Protein 6GF6 (pdb70)

Nearest PDB structures (foldseek):
  6gf6-assembly1_B  TM=9.528E-01  e=2.125E-16  Gallus gallus
  6gf7-assembly1_B  TM=9.374E-01  e=1.137E-16  Gallus gallus
  8rke-assembly1_A  TM=6.610E-01  e=6.520E-02  Homo sapiens
  7qng-assembly1_A  TM=3.947E-01  e=9.478E-03  Homo sapiens
  5d72-assembly2_N  TM=5.832E-01  e=1.849E-01  Homo sapiens

Foldseek 3Di:
DDDDWDWDKDADDFWIKIKIADPPQKDKWKWWQAPVGDTHTFDDDVQQQWDWDADPNRIIMIIGTLNGPQFDQDPNWTKTKMKIFTGDPVGDGPDIDIDIDIPPDD/DWDKDKDADDFWIKIKTDDDPQKDKAKFWQAPVGDTHHDDPPDPQAWDWDADPVRIIMIIGTQPGPRFDQDPQWTWTKMKIFIGHPVGDGPDIDIDIDTGHHDDDPVVVD

Organism: Gallus gallus (NCBI:txid9031)

Radius of gyration: 19.47 Å; Cα contacts (8 Å, |Δi|>4): 463; chains: 2; bounding box: 53×58×29 Å

B-factor: mean 47.54, std 18.49, range [22.13, 122.22]

Structure (mmCIF, N/CA/C/O backbone):
data_6GF6
#
_entry.id   6GF6
#
_cell.length_a   75.980
_cell.length_b   75.980
_cell.length_c   101.880
_cell.angle_alpha   90.00
_cell.angle_beta   90.00
_cell.angle_gamma   90.00
#
_symmetry.space_group_name_H-M   'P 41 21 2'
#
loop_
_entity.id
_entity.type
_entity.pdbx_description
1 polymer 'Zona pellucida sperm-binding protein 1,Zona pellucida sperm-binding protein 1'
2 non-polymer 2-acetamido-2-deoxy-beta-D-glucopyranose
3 non-polymer GLYCEROL
4 water water
#
loop_
_atom_site.group_PDB
_atom_site.id
_atom_site.type_symbol
_atom_site.label_atom_id
_atom_site.label_alt_id
_atom_site.label_comp_id
_atom_site.label_asym_id
_atom_site.label_entity_id
_atom_site.label_seq_id
_atom_site.pdbx_PDB_ins_code
_atom_site.Cartn_x
_atom_site.Cartn_y
_atom_site.Cartn_z
_atom_site.occupancy
_atom_site.B_iso_or_equiv
_atom_site.auth_seq_id
_atom_site.auth_comp_id
_atom_site.auth_asym_id
_atom_site.auth_atom_id
_atom_site.pdbx_PDB_model_num
ATOM 1 N N . GLN A 1 4 ? -21.153 -7.246 27.715 1.00 83.80 22 GLN A N 1
ATOM 2 C CA . GLN A 1 4 ? -20.758 -8.010 26.537 1.00 83.15 22 GLN A CA 1
ATOM 3 C C . GLN A 1 4 ? -21.329 -9.427 26.618 1.00 76.96 22 GLN A C 1
ATOM 4 O O . GLN A 1 4 ? -20.581 -10.406 26.666 1.00 84.05 22 GLN A O 1
ATOM 10 N N . PRO A 1 5 ? -22.657 -9.532 26.624 1.00 68.24 23 PRO A N 1
ATOM 11 C CA . PRO A 1 5 ? -23.291 -10.849 26.771 1.00 63.43 23 PRO A CA 1
ATOM 12 C C . PRO A 1 5 ? -22.954 -11.771 25.608 1.00 59.86 23 PRO A C 1
ATOM 13 O O . PRO A 1 5 ? -22.961 -11.362 24.446 1.00 60.40 23 PRO A O 1
ATOM 17 N N . ALA A 1 6 ? -22.664 -13.031 25.936 1.00 56.78 24 ALA A N 1
ATOM 18 C CA . ALA A 1 6 ? -22.300 -14.051 24.951 1.00 52.35 24 ALA A CA 1
ATOM 19 C C . ALA A 1 6 ? -23.508 -14.964 24.755 1.00 51.39 24 ALA A C 1
ATOM 20 O O . ALA A 1 6 ? -23.687 -15.956 25.461 1.00 51.31 24 ALA A O 1
ATOM 22 N N . LEU A 1 7 ? -24.338 -14.627 23.767 1.00 48.82 25 LEU A N 1
ATOM 23 C CA . LEU A 1 7 ? -25.664 -15.214 23.621 1.00 47.82 25 LEU A CA 1
ATOM 24 C C . LEU A 1 7 ? -25.813 -16.028 22.340 1.00 44.19 25 LEU A C 1
ATOM 25 O O . LEU A 1 7 ? -26.936 -16.375 21.962 1.00 41.45 25 LEU A O 1
ATOM 30 N N . LEU A 1 8 ? -24.707 -16.372 21.681 1.00 40.83 26 LEU A N 1
ATOM 31 C CA . LEU A 1 8 ? -24.790 -17.137 20.444 1.00 41.34 26 LEU A CA 1
ATOM 32 C C . LEU A 1 8 ? -25.550 -18.439 20.659 1.00 38.59 26 LEU A C 1
ATOM 33 O O . LEU A 1 8 ? -25.247 -19.212 21.571 1.00 37.37 26 LEU A O 1
ATOM 38 N N . GLN A 1 9 ? -26.550 -18.667 19.813 1.00 40.13 27 GLN A N 1
ATOM 39 C CA . GLN A 1 9 ? -27.317 -19.902 19.822 1.00 44.36 27 GLN A CA 1
ATOM 40 C C . GLN A 1 9 ? -26.677 -20.889 18.858 1.00 40.04 27 GLN A C 1
ATOM 41 O O . GLN A 1 9 ? -26.386 -20.540 17.709 1.00 38.66 27 GLN A O 1
ATOM 47 N N . TYR A 1 10 ? -26.429 -22.104 19.340 1.00 36.80 28 TYR A N 1
ATOM 48 C CA . TYR A 1 10 ? -25.832 -23.140 18.516 1.00 30.80 28 TYR A CA 1
ATOM 49 C C . TYR A 1 10 ? -26.181 -24.499 19.098 1.00 35.89 28 TYR A C 1
ATOM 50 O O . TYR A 1 10 ? -26.548 -24.629 20.268 1.00 38.21 28 TYR A O 1
ATOM 59 N N . HIS A 1 11 ? -26.064 -25.511 18.250 1.00 35.19 29 HIS A N 1
ATOM 60 C CA . HIS A 1 11 ? -26.266 -26.895 18.648 1.00 32.61 29 HIS A CA 1
ATOM 61 C C . HIS A 1 11 ? -25.631 -27.753 17.567 1.00 34.10 29 HIS A C 1
ATOM 62 O O . HIS A 1 11 ? -25.254 -27.257 16.502 1.00 35.40 29 HIS A O 1
ATOM 69 N N . TYR A 1 12 ? -25.527 -29.048 17.841 1.00 32.49 30 TYR A N 1
ATOM 70 C CA . TYR A 1 12 ? -25.018 -29.975 16.850 1.00 31.32 30 TYR A CA 1
ATOM 71 C C . TYR A 1 12 ? -25.937 -31.181 16.742 1.00 33.98 30 TYR A C 1
ATOM 72 O O . TYR A 1 12 ? -26.631 -31.553 17.691 1.00 33.05 30 TYR A O 1
ATOM 81 N N . ASP A 1 13 ? -25.948 -31.768 15.552 1.00 34.22 31 ASP A N 1
ATOM 82 C CA . ASP A 1 13 ? -26.784 -32.913 15.236 1.00 35.24 31 ASP A CA 1
ATOM 83 C C . ASP A 1 13 ? -25.893 -34.059 14.789 1.00 33.72 31 ASP A C 1
ATOM 84 O O . ASP A 1 13 ? -24.954 -33.857 14.009 1.00 34.48 31 ASP A O 1
ATOM 89 N N . CYS A 1 14 ? -26.210 -35.260 15.263 1.00 32.71 32 CYS A N 1
ATOM 90 C CA . CYS A 1 14 ? -25.484 -36.466 14.887 1.00 36.13 32 CYS A CA 1
ATOM 91 C C . CYS A 1 14 ? -26.192 -37.142 13.716 1.00 37.82 32 CYS A C 1
ATOM 92 O O . CYS A 1 14 ? -27.371 -37.500 13.819 1.00 35.36 32 CYS A O 1
ATOM 95 N N . GLY A 1 15 ? -25.470 -37.304 12.603 1.00 33.34 33 GLY A N 1
ATOM 96 C CA . GLY A 1 15 ? -25.981 -37.971 11.428 1.00 37.03 33 GLY A CA 1
ATOM 97 C C . GLY A 1 15 ? -25.475 -39.397 11.300 1.00 35.05 33 GLY A C 1
ATOM 98 O O . GLY A 1 15 ? -24.944 -39.988 12.241 1.00 34.70 33 GLY A O 1
ATOM 99 N N . ASP A 1 16 ? -25.663 -39.961 10.100 1.00 36.06 34 ASP A N 1
ATOM 100 C CA . ASP A 1 16 ? -25.260 -41.345 9.844 1.00 40.82 34 ASP A CA 1
ATOM 101 C C . ASP A 1 16 ? -23.773 -41.477 9.529 1.00 37.35 34 ASP A C 1
ATOM 102 O O . ASP A 1 16 ? -23.107 -42.383 10.041 1.00 35.49 34 ASP A O 1
ATOM 107 N N . PHE A 1 17 ? -23.226 -40.568 8.729 1.00 37.77 35 PHE A N 1
ATOM 108 C CA . PHE A 1 17 ? -21.828 -40.618 8.333 1.00 38.31 35 PHE A CA 1
ATOM 109 C C . PHE A 1 17 ? -21.022 -39.461 8.882 1.00 37.00 35 PHE A C 1
ATOM 110 O O . PHE A 1 17 ? -19.790 -39.483 8.777 1.00 36.80 35 PHE A O 1
ATOM 118 N N . GLY A 1 18 ? -21.674 -38.455 9.452 1.00 34.47 36 GLY A N 1
ATOM 119 C CA . GLY A 1 18 ? -20.971 -37.328 10.028 1.00 33.89 36 GLY A CA 1
ATOM 120 C C . GLY A 1 18 ? -21.871 -36.564 10.973 1.00 30.86 36 GLY A C 1
ATOM 121 O O . GLY A 1 18 ? -22.985 -36.990 11.281 1.00 31.83 36 GLY A O 1
ATOM 122 N N . MET A 1 19 ? -21.372 -35.419 11.433 1.00 33.93 37 MET A N 1
ATOM 123 C CA . MET A 1 19 ? -22.120 -34.563 12.343 1.00 33.85 37 MET A CA 1
ATOM 124 C C . MET A 1 19 ? -21.991 -33.113 11.902 1.00 33.04 37 MET A C 1
ATOM 125 O O . MET A 1 19 ? -21.023 -32.735 11.236 1.00 31.09 37 MET A O 1
ATOM 130 N N . GLN A 1 20 ? -22.978 -32.304 12.285 1.00 33.87 38 GLN A N 1
ATOM 131 C CA . GLN A 1 20 ? -23.055 -30.905 11.887 1.00 32.09 38 GLN A CA 1
ATOM 132 C C . GLN A 1 20 ? -23.189 -30.014 13.114 1.00 34.85 38 GLN A C 1
ATOM 133 O O . GLN A 1 20 ? -23.990 -30.293 14.008 1.00 36.40 38 GLN A O 1
ATOM 139 N N . LEU A 1 21 ? -22.408 -28.938 13.138 1.00 31.18 39 LEU A N 1
ATOM 140 C CA . LEU A 1 21 ? -22.456 -27.917 14.168 1.00 29.65 39 LEU A CA 1
ATOM 141 C C . LEU A 1 21 ? -23.092 -26.694 13.528 1.00 32.97 39 LEU A C 1
ATOM 142 O O . LEU A 1 21 ? -22.591 -26.189 12.513 1.00 28.01 39 LEU A O 1
ATOM 147 N N . LEU A 1 22 ? -24.215 -26.254 14.089 1.00 31.21 40 LEU A N 1
ATOM 148 C CA . LEU A 1 22 ? -24.993 -25.151 13.544 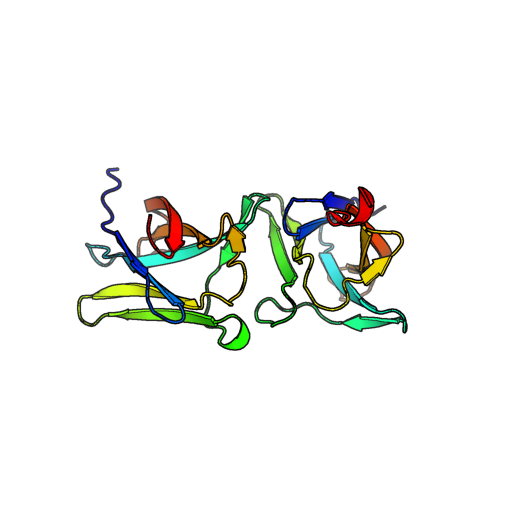1.00 32.60 40 LEU A CA 1
ATOM 149 C C . LEU A 1 22 ? -24.968 -23.983 14.520 1.00 34.11 40 LEU A C 1
ATOM 150 O O . LEU A 1 22 ? -25.265 -24.156 15.706 1.00 37.35 40 LEU A O 1
ATOM 155 N N . ALA A 1 23 ? -24.637 -22.799 14.018 1.00 30.70 41 ALA A N 1
ATOM 156 C CA . ALA A 1 23 ? -24.618 -21.589 14.825 1.00 32.74 41 ALA A CA 1
ATOM 157 C C . ALA A 1 23 ? -25.438 -20.518 14.119 1.00 33.57 41 ALA A C 1
ATOM 158 O O . ALA A 1 23 ? -25.418 -20.423 12.890 1.00 34.98 41 ALA A O 1
ATOM 160 N N . TYR A 1 24 ? -26.152 -19.707 14.897 1.00 33.32 42 TYR A N 1
ATOM 161 C CA . TYR A 1 24 ? -27.090 -18.716 14.363 1.00 37.38 42 TYR A CA 1
ATOM 162 C C . TYR A 1 24 ? -26.735 -17.340 14.905 1.00 34.95 42 TYR A C 1
ATOM 163 O O . TYR A 1 24 ? -27.368 -16.847 15.849 1.00 37.77 42 TYR A O 1
ATOM 172 N N . PRO A 1 25 ? -25.730 -16.687 14.335 1.00 37.51 43 PRO A N 1
ATOM 173 C CA . PRO A 1 25 ? -25.379 -15.346 14.804 1.00 37.77 43 PRO A CA 1
ATOM 174 C C . PRO A 1 25 ? -26.389 -14.312 14.335 1.00 37.69 43 PRO A C 1
ATOM 175 O O . PRO A 1 25 ? -27.025 -14.458 13.290 1.00 39.40 43 PRO A O 1
ATOM 179 N N . THR A 1 26 ? -26.573 -13.291 15.165 1.00 41.31 44 THR A N 1
ATOM 180 C CA . THR A 1 26 ? -27.484 -12.190 14.895 1.00 43.37 44 THR A CA 1
ATOM 181 C C . THR A 1 26 ? -26.700 -10.952 14.456 1.00 45.79 44 THR A C 1
ATOM 182 O O . THR A 1 26 ? -25.468 -10.938 14.440 1.00 46.31 44 THR A O 1
ATOM 186 N N . ARG A 1 27 ? -27.437 -9.888 14.121 1.00 48.60 45 ARG A N 1
ATOM 187 C CA . ARG A 1 27 ? -26.849 -8.570 13.863 1.00 47.51 45 ARG A CA 1
ATOM 188 C C . ARG A 1 27 ? -25.778 -8.600 12.778 1.00 45.43 45 ARG A C 1
ATOM 189 O O . ARG A 1 27 ? -24.831 -7.808 12.804 1.00 44.35 45 ARG A O 1
ATOM 197 N N . GLY A 1 28 ? -25.933 -9.467 11.782 1.00 42.66 46 GLY A N 1
ATOM 198 C CA . GLY A 1 28 ? -24.954 -9.503 10.718 1.00 41.93 46 GLY A CA 1
ATOM 199 C C . GLY A 1 28 ? -23.652 -10.180 11.081 1.00 44.07 46 GLY A C 1
ATOM 200 O O . GLY A 1 28 ? -22.775 -10.307 10.215 1.00 45.94 46 GLY A O 1
ATOM 201 N N . ARG A 1 29 ? -23.506 -10.654 12.315 1.00 37.44 47 ARG A N 1
ATOM 202 C CA . ARG A 1 29 ? -22.264 -11.283 12.731 1.00 38.37 47 ARG A CA 1
ATOM 203 C C . ARG A 1 29 ? -22.083 -12.614 12.016 1.00 35.56 47 ARG A C 1
ATOM 204 O O . ARG A 1 29 ? -23.018 -13.175 11.440 1.00 36.90 47 ARG A O 1
ATOM 212 N N . THR A 1 30 ? -20.856 -13.124 12.066 1.00 33.64 48 THR A N 1
ATOM 213 C CA . THR A 1 30 ? -20.547 -14.429 11.505 1.00 39.23 48 THR A CA 1
ATOM 214 C C . THR A 1 30 ? -19.787 -15.257 12.537 1.00 36.21 48 THR A C 1
ATOM 215 O O . THR A 1 30 ? -19.443 -14.780 13.623 1.00 36.24 48 THR A O 1
ATOM 219 N N . VAL A 1 31 ? -19.520 -16.514 12.186 1.00 35.55 49 VAL A N 1
ATOM 220 C CA . VAL A 1 31 ? -18.869 -17.459 13.086 1.00 32.40 49 VAL A CA 1
ATOM 221 C C . VAL A 1 31 ? -17.782 -18.199 12.326 1.00 32.81 49 VAL A C 1
ATOM 222 O O . VAL A 1 31 ? -18.038 -18.766 11.259 1.00 32.88 49 VAL A O 1
ATOM 226 N N . HIS A 1 32 ? -16.592 -18.239 12.908 1.00 31.26 50 HIS A N 1
ATOM 227 C CA . HIS A 1 32 ? -15.489 -19.043 12.418 1.00 29.67 50 HIS A CA 1
ATOM 228 C C . HIS A 1 32 ? -15.274 -20.211 13.369 1.00 33.39 50 HIS A C 1
ATOM 229 O O . HIS A 1 32 ? -15.369 -20.059 14.592 1.00 31.10 50 HIS A O 1
ATOM 236 N N . PHE A 1 33 ? -15.008 -21.380 12.804 1.00 30.83 51 PHE A N 1
ATOM 237 C CA . PHE A 1 33 ? -14.841 -22.602 13.573 1.00 33.26 51 PHE A CA 1
ATOM 238 C C . PHE A 1 33 ? -13.368 -22.980 13.621 1.00 32.76 51 PHE A C 1
ATOM 239 O O . PHE A 1 33 ? -12.654 -22.873 12.616 1.00 30.93 51 PHE A O 1
ATOM 247 N N . LYS A 1 34 ? -12.925 -23.451 14.783 1.00 27.81 52 LYS A N 1
ATOM 248 C CA . LYS A 1 34 ? -11.570 -23.954 14.944 1.00 30.91 52 LYS A CA 1
ATOM 249 C C . LYS A 1 34 ? -11.616 -25.286 15.678 1.00 30.76 52 LYS A C 1
ATOM 250 O O . LYS A 1 34 ? -12.255 -25.402 16.729 1.00 26.80 52 LYS A O 1
ATOM 256 N N . VAL A 1 35 ? -10.923 -26.279 15.133 1.00 28.71 53 VAL A N 1
ATOM 257 C CA . VAL A 1 35 ? -10.788 -27.563 15.802 1.00 27.42 53 VAL A CA 1
ATOM 258 C C . VAL A 1 35 ? -9.653 -27.464 16.807 1.00 31.00 53 VAL A C 1
ATOM 259 O O . VAL A 1 35 ? -8.618 -26.837 16.542 1.00 35.33 53 VAL A O 1
ATOM 263 N N . LEU A 1 36 ? -9.855 -28.073 17.968 1.00 24.91 54 LEU A N 1
ATOM 264 C CA . LEU A 1 36 ? -8.886 -28.080 19.053 1.00 30.27 54 LEU A CA 1
ATOM 265 C C . LEU A 1 36 ? -8.368 -29.496 19.232 1.00 29.53 54 LEU A C 1
ATOM 266 O O . LEU A 1 36 ? -9.160 -30.439 19.298 1.00 35.07 54 LEU A O 1
ATOM 271 N N . ASP A 1 37 ? -7.055 -29.648 19.372 1.00 30.11 55 ASP A N 1
ATOM 272 C CA . ASP A 1 37 ? -6.489 -30.960 19.653 1.00 31.81 55 ASP A CA 1
ATOM 273 C C . ASP A 1 37 ? -6.092 -31.040 21.125 1.00 31.59 55 ASP A C 1
ATOM 274 O O . ASP A 1 37 ? -6.241 -30.083 21.886 1.00 33.02 55 ASP A O 1
ATOM 279 N N . GLU A 1 38 ? -5.580 -32.203 21.532 1.00 31.24 56 GLU A N 1
ATOM 280 C CA . GLU A 1 38 ? -5.279 -32.437 22.941 1.00 31.74 56 GLU A CA 1
ATOM 281 C C . GLU A 1 38 ? -4.164 -31.543 23.469 1.00 32.28 56 GLU A C 1
ATOM 282 O O . GLU A 1 38 ? -3.948 -31.522 24.687 1.00 32.41 56 GLU A O 1
ATOM 288 N N . PHE A 1 39 ? -3.448 -30.826 22.597 1.00 30.60 57 PHE A N 1
ATOM 289 C CA . PHE A 1 39 ? -2.377 -29.927 23.009 1.00 29.80 57 PHE A CA 1
ATOM 290 C C . PHE A 1 39 ? -2.822 -28.482 23.018 1.00 33.05 57 PHE A C 1
ATOM 291 O O . PHE A 1 39 ? -1.989 -27.588 23.200 1.00 30.67 57 PHE A O 1
ATOM 299 N N . GLY A 1 40 ? -4.105 -28.231 22.785 1.00 28.55 58 GLY A N 1
ATOM 300 C CA . GLY A 1 40 ? -4.618 -26.883 22.772 1.00 33.79 58 GLY A CA 1
ATOM 301 C C . GLY A 1 40 ? -4.390 -26.127 21.486 1.00 33.43 58 GLY A C 1
ATOM 302 O O . GLY A 1 40 ? -4.693 -24.932 21.432 1.00 27.97 58 GLY A O 1
ATOM 303 N N . THR A 1 41 ? -3.859 -26.776 20.456 1.00 29.27 59 THR A N 1
ATOM 304 C CA . THR A 1 41 ? -3.672 -26.116 19.173 1.00 29.88 59 THR A CA 1
ATOM 305 C C . THR A 1 41 ? -5.007 -25.927 18.464 1.00 32.02 59 THR A C 1
ATOM 306 O O . THR A 1 41 ? -5.878 -26.799 18.500 1.00 33.99 59 THR A O 1
ATOM 310 N N . ARG A 1 42 ? -5.140 -24.795 17.786 1.00 30.15 60 ARG A N 1
ATOM 311 C CA . ARG A 1 42 ? -6.364 -24.384 17.108 1.00 32.32 60 ARG A CA 1
ATOM 312 C C . ARG A 1 42 ? -6.177 -24.497 15.597 1.00 32.07 60 ARG A C 1
ATOM 313 O O . ARG A 1 42 ? -5.223 -23.940 15.043 1.00 34.89 60 ARG A O 1
ATOM 321 N N . PHE A 1 43 ? -7.013 -25.311 14.955 1.00 26.28 61 PHE A N 1
ATOM 322 C CA . PHE A 1 43 ? -6.943 -25.553 13.521 1.00 27.34 61 PHE A CA 1
ATOM 323 C C . PHE A 1 43 ? -8.121 -24.871 12.838 1.00 30.42 61 PHE A C 1
ATOM 324 O O . PHE A 1 43 ? -9.267 -25.306 13.002 1.00 30.63 61 PHE A O 1
ATOM 332 N N . GLU A 1 44 ? -7.833 -23.869 12.006 1.00 35.35 62 GLU A N 1
ATOM 333 C CA . GLU A 1 44 ? -8.886 -23.225 11.231 1.00 41.60 62 GLU A CA 1
ATOM 334 C C . GLU A 1 44 ? -9.606 -24.241 10.360 1.00 35.09 62 GLU A C 1
ATOM 335 O O . GLU A 1 44 ? -8.980 -25.037 9.655 1.00 31.17 62 GLU A O 1
ATOM 341 N N . VAL A 1 45 ? -10.928 -24.151 10.341 1.00 32.47 63 VAL A N 1
ATOM 342 C CA . VAL A 1 45 ? -11.739 -25.046 9.530 1.00 34.06 63 VAL A CA 1
ATOM 343 C C . VAL A 1 45 ? -11.899 -24.410 8.160 1.00 33.81 63 VAL A C 1
ATOM 344 O O . VAL A 1 45 ? -12.285 -23.242 8.045 1.00 37.05 63 VAL A O 1
ATOM 348 N N . ALA A 1 46 ? -11.528 -25.163 7.130 1.00 32.45 64 ALA A N 1
ATOM 349 C CA . ALA A 1 46 ? -11.716 -24.797 5.735 1.00 35.74 64 ALA A CA 1
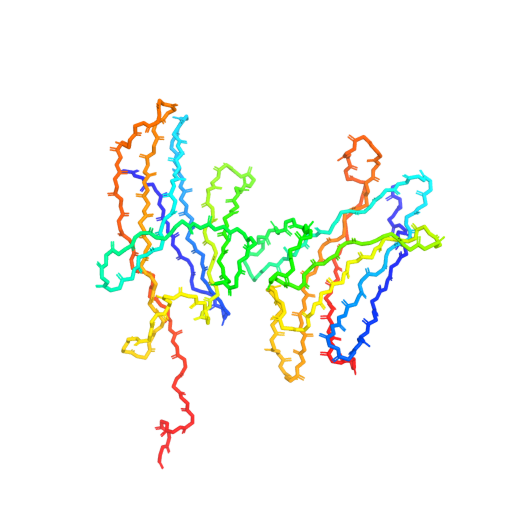ATOM 350 C C . ALA A 1 46 ? -12.225 -26.010 4.978 1.00 38.94 64 ALA A C 1
ATOM 351 O O . ALA A 1 46 ? -12.002 -27.151 5.391 1.00 40.69 64 ALA A O 1
ATOM 353 N N . ASN A 1 47 ? -12.926 -25.760 3.879 1.00 37.31 65 ASN A N 1
ATOM 354 C CA . ASN A 1 47 ? -13.342 -26.870 3.038 1.00 37.33 65 ASN A CA 1
ATOM 355 C C . ASN A 1 47 ? -12.148 -27.733 2.683 1.00 35.62 65 ASN A C 1
ATOM 356 O O . ASN A 1 47 ? -11.145 -27.244 2.158 1.00 39.44 65 ASN A O 1
ATOM 361 N N . CYS A 1 48 ? -12.268 -29.020 2.984 1.00 33.15 66 CYS A N 1
ATOM 362 C CA . CYS A 1 48 ? -11.216 -29.995 2.723 1.00 33.71 66 CYS A CA 1
ATOM 363 C C . CYS A 1 48 ? -11.902 -31.348 2.621 1.00 33.71 66 CYS A C 1
ATOM 364 O O . CYS A 1 48 ? -12.182 -31.985 3.642 1.00 32.11 66 CYS A O 1
ATOM 367 N N . SER A 1 49 ? -12.160 -31.774 1.389 1.00 36.06 67 SER A N 1
ATOM 368 C CA . SER A 1 49 ? -12.956 -32.972 1.179 1.00 39.75 67 SER A CA 1
ATOM 369 C C . SER A 1 49 ? -12.254 -34.216 1.721 1.00 34.49 67 SER A C 1
ATOM 370 O O . SER A 1 49 ? -12.899 -35.073 2.333 1.00 32.03 67 SER A O 1
ATOM 373 N N . ILE A 1 50 ? -10.926 -34.308 1.580 1.00 36.05 68 ILE A N 1
ATOM 374 C CA . ILE A 1 50 ? -10.246 -35.508 2.059 1.00 34.54 68 ILE A CA 1
ATOM 375 C C . ILE A 1 50 ? -10.263 -35.581 3.583 1.00 36.10 68 ILE A C 1
ATOM 376 O O . ILE A 1 50 ? -10.168 -36.679 4.143 1.00 37.05 68 ILE A O 1
ATOM 381 N N . CYS A 1 51 ? -10.397 -34.438 4.266 1.00 30.81 69 CYS A N 1
ATOM 382 C CA . CYS A 1 51 ? -10.569 -34.390 5.715 1.00 31.26 69 CYS A CA 1
ATOM 383 C C . CYS A 1 51 ? -12.021 -34.563 6.136 1.00 27.49 69 CYS A C 1
ATOM 384 O O . CYS A 1 51 ? -12.288 -34.704 7.332 1.00 29.61 69 CYS A O 1
ATOM 387 N N . MET A 1 52 ? -12.957 -34.515 5.191 1.00 28.27 70 MET A N 1
ATOM 388 C CA . MET A 1 52 ? -14.387 -34.557 5.495 1.00 30.26 70 MET A CA 1
ATOM 389 C C . MET A 1 52 ? -14.799 -33.353 6.338 1.00 30.16 70 MET A C 1
ATOM 390 O O . MET A 1 52 ? -15.550 -33.475 7.308 1.00 30.26 70 MET A O 1
ATOM 395 N N . HIS A 1 53 ? -14.300 -32.181 5.968 1.00 29.07 71 HIS A N 1
ATOM 396 C CA . HIS A 1 53 ? -14.721 -30.928 6.571 1.00 27.00 71 HIS A CA 1
ATOM 397 C C . HIS A 1 53 ? -15.343 -30.038 5.507 1.00 29.79 71 HIS A C 1
ATOM 398 O O . HIS A 1 53 ? -14.764 -29.845 4.433 1.00 28.63 71 HIS A O 1
ATOM 405 N N . TRP A 1 54 ? -16.484 -29.440 5.834 1.00 28.01 72 TRP A N 1
ATOM 406 C CA . TRP A 1 54 ? -17.161 -28.544 4.910 1.00 34.93 72 TRP A CA 1
ATOM 407 C C . TRP A 1 54 ? -17.826 -27.442 5.713 1.00 28.74 72 TRP A C 1
ATOM 408 O O . TRP A 1 54 ? -18.305 -27.669 6.827 1.00 28.87 72 TRP A O 1
ATOM 419 N N . LEU A 1 55 ? -17.927 -26.271 5.093 1.00 35.91 73 LEU A N 1
ATOM 420 C CA . LEU A 1 55 ? -18.590 -25.116 5.677 1.00 34.22 73 LEU A CA 1
ATOM 421 C C . LEU A 1 55 ? -19.727 -24.715 4.758 1.00 37.10 73 LEU A C 1
ATOM 422 O O . LEU A 1 55 ? -19.530 -24.593 3.545 1.00 38.24 73 LEU A O 1
ATOM 427 N N . ASN A 1 56 ? -20.905 -24.504 5.336 1.00 40.31 74 ASN A N 1
ATOM 428 C CA . ASN A 1 56 ? -22.067 -24.069 4.580 1.00 46.42 74 ASN A CA 1
ATOM 429 C C . ASN A 1 56 ? -22.853 -23.067 5.408 1.00 48.89 74 ASN A C 1
ATOM 430 O O . ASN A 1 56 ? -22.740 -23.012 6.637 1.00 46.60 74 ASN A O 1
ATOM 435 N N . THR A 1 57 ? -23.647 -22.265 4.712 1.00 55.17 75 THR A N 1
ATOM 436 C CA . THR A 1 57 ? -24.588 -21.349 5.336 1.00 59.95 75 THR A CA 1
ATOM 437 C C . THR A 1 57 ? -25.987 -21.835 4.997 1.00 66.74 75 THR A C 1
ATOM 438 O O . THR A 1 57 ? -26.324 -21.979 3.817 1.00 75.50 75 THR A O 1
ATOM 442 N N . GLY A 1 58 ? -26.792 -22.092 6.019 1.00 72.96 76 GLY A N 1
ATOM 443 C CA . GLY A 1 58 ? -28.142 -22.557 5.794 1.00 81.72 76 GLY A CA 1
ATOM 444 C C . GLY A 1 58 ? -29.022 -21.472 5.204 1.00 90.09 76 GLY A C 1
ATOM 445 O O . GLY A 1 58 ? -28.690 -20.286 5.179 1.00 90.61 76 GLY A O 1
ATOM 446 N N . GLU A 1 59 ? -30.187 -21.904 4.721 1.00 108.84 77 GLU A N 1
ATOM 447 C CA . GLU A 1 59 ? -31.165 -20.973 4.173 1.00 109.79 77 GLU A CA 1
ATOM 448 C C . GLU A 1 59 ? -31.746 -20.063 5.245 1.00 109.20 77 GLU A C 1
ATOM 449 O O . GLU A 1 59 ? -32.295 -19.005 4.918 1.00 111.51 77 GLU A O 1
ATOM 455 N N . ASP A 1 60 ? -31.635 -20.455 6.512 1.00 103.04 78 ASP A N 1
ATOM 456 C CA . ASP A 1 60 ? -32.105 -19.668 7.642 1.00 97.13 78 ASP A CA 1
ATOM 457 C C . ASP A 1 60 ? -31.055 -18.692 8.158 1.00 89.35 78 ASP A C 1
ATOM 458 O O . ASP A 1 60 ? -31.276 -18.052 9.190 1.00 88.13 78 ASP A O 1
ATOM 463 N N . GLY A 1 61 ? -29.917 -18.577 7.476 1.00 84.30 79 GLY A N 1
ATOM 464 C CA . GLY A 1 61 ? -28.838 -17.721 7.918 1.00 78.52 79 GLY A CA 1
ATOM 465 C C . GLY A 1 61 ? -27.890 -18.349 8.915 1.00 70.51 79 GLY A C 1
ATOM 466 O O . GLY A 1 61 ? -26.920 -17.695 9.320 1.00 70.03 79 GLY A O 1
ATOM 467 N N . GLY A 1 62 ? -28.131 -19.593 9.322 1.00 62.23 80 GLY A N 1
ATOM 468 C CA . GLY A 1 62 ? -27.216 -20.259 10.217 1.00 53.23 80 GLY A CA 1
ATOM 469 C C . GLY A 1 62 ? -25.967 -20.738 9.502 1.00 45.04 80 GLY A C 1
ATOM 470 O O . GLY A 1 62 ? -25.972 -21.049 8.311 1.00 43.13 80 GLY A O 1
ATOM 471 N N . LEU A 1 63 ? -24.878 -20.808 10.255 1.00 38.97 81 LEU A N 1
ATOM 472 C CA . LEU A 1 63 ? -23.597 -21.245 9.728 1.00 38.72 81 LEU A CA 1
ATOM 473 C C . LEU A 1 63 ? -23.358 -22.678 10.186 1.00 36.89 81 LEU A C 1
ATOM 474 O O . LEU A 1 63 ? -23.610 -23.017 11.346 1.00 34.99 81 LEU A O 1
ATOM 479 N N . ILE A 1 64 ? -22.904 -23.521 9.264 1.00 34.46 82 ILE A N 1
ATOM 480 C CA . ILE A 1 64 ? -22.848 -24.962 9.482 1.00 35.23 82 ILE A CA 1
ATOM 481 C C . ILE A 1 64 ? -21.431 -25.459 9.247 1.00 32.84 82 ILE A C 1
ATOM 482 O O . ILE A 1 64 ? -20.842 -25.206 8.190 1.00 35.18 82 ILE A O 1
ATOM 487 N N . PHE A 1 65 ? -20.882 -26.145 10.241 1.00 30.16 83 PHE A N 1
ATOM 488 C CA . PHE A 1 65 ? -19.652 -26.909 10.086 1.00 29.96 83 PHE A CA 1
ATOM 489 C C . PHE A 1 65 ? -20.017 -28.384 10.119 1.00 31.05 83 PHE A C 1
ATOM 490 O O . PHE A 1 65 ? -20.509 -28.884 11.135 1.00 34.02 83 PHE A O 1
ATOM 498 N N . SER A 1 66 ? -19.768 -29.072 9.011 1.00 28.11 84 SER A N 1
ATOM 499 C CA . SER A 1 66 ? -20.074 -30.487 8.876 1.00 30.56 84 SER A CA 1
ATOM 500 C C . SER A 1 66 ? -18.767 -31.253 8.894 1.00 27.19 84 SER A C 1
ATOM 501 O O . SER A 1 66 ? -17.828 -30.903 8.173 1.00 27.30 84 SER A O 1
ATOM 504 N N . ALA A 1 67 ? -18.736 -32.331 9.664 1.00 27.01 85 ALA A N 1
ATOM 505 C CA . ALA A 1 67 ? -17.536 -33.132 9.829 1.00 26.98 85 ALA A CA 1
ATOM 506 C C . ALA A 1 67 ? -17.931 -34.589 9.732 1.00 27.97 85 ALA A C 1
ATOM 507 O O . ALA A 1 67 ? -18.819 -35.046 10.459 1.00 27.57 85 ALA A O 1
ATOM 509 N N . GLY A 1 68 ? -17.281 -35.310 8.828 1.00 29.87 86 GLY A N 1
ATOM 510 C CA . GLY A 1 68 ? -17.479 -36.739 8.771 1.00 28.31 86 GLY A CA 1
ATOM 511 C C . GLY A 1 68 ? -16.891 -37.406 9.997 1.00 32.71 86 GLY A C 1
ATOM 512 O O . GLY A 1 68 ? -15.892 -36.960 10.561 1.00 27.04 86 GLY A O 1
ATOM 513 N N . TYR A 1 69 ? -17.535 -38.493 10.420 1.00 31.45 87 TYR A N 1
ATOM 514 C CA . TYR A 1 69 ? -17.074 -39.185 11.615 1.00 30.02 87 TYR A CA 1
ATOM 515 C C . TYR A 1 69 ? -15.658 -39.709 11.429 1.00 31.22 87 TYR A C 1
ATOM 516 O O . TYR A 1 69 ? -14.928 -39.887 12.410 1.00 30.38 87 TYR A O 1
ATOM 525 N N . GLU A 1 70 ? -15.256 -39.971 10.187 1.00 28.65 88 GLU A N 1
ATOM 526 C CA . GLU A 1 70 ? -13.916 -40.454 9.894 1.00 30.33 88 GLU A CA 1
ATOM 527 C C . GLU A 1 70 ? -13.007 -39.350 9.353 1.00 32.25 88 GLU A C 1
ATOM 528 O O . GLU A 1 70 ? -12.043 -39.645 8.641 1.00 37.23 88 GLU A O 1
ATOM 534 N N . GLY A 1 71 ? -13.328 -38.082 9.632 1.00 29.66 89 GLY A N 1
ATOM 535 C CA . GLY A 1 71 ? -12.551 -36.966 9.135 1.00 28.86 89 GLY A CA 1
ATOM 536 C C . GLY A 1 71 ? -11.443 -36.536 10.087 1.00 29.81 89 GLY A C 1
ATOM 537 O O . GLY A 1 71 ? -11.284 -37.056 11.189 1.00 27.93 89 GLY A O 1
ATOM 538 N N . CYS A 1 72 ? -10.730 -35.488 9.676 1.00 28.91 90 CYS A N 1
ATOM 539 C CA . CYS A 1 72 ? -9.544 -35.050 10.406 1.00 29.12 90 CYS A CA 1
ATOM 540 C C . CYS A 1 72 ? -9.913 -34.608 11.823 1.00 31.01 90 CYS A C 1
ATOM 541 O O . CYS A 1 72 ? -10.881 -33.868 12.034 1.00 27.54 90 CYS A O 1
ATOM 544 N N . HIS A 1 73 ? -9.140 -35.100 12.795 1.00 30.47 91 HIS A N 1
ATOM 545 C CA . HIS A 1 73 ? -9.205 -34.781 14.219 1.00 32.27 91 HIS A CA 1
ATOM 546 C C . HIS A 1 73 ? -10.427 -35.352 14.929 1.00 28.83 91 HIS A C 1
ATOM 547 O O . HIS A 1 73 ? -10.566 -35.138 16.133 1.00 31.58 91 HIS A O 1
ATOM 554 N N . VAL A 1 74 ? -11.291 -36.095 14.250 1.00 29.83 92 VAL A N 1
ATOM 555 C CA . VAL A 1 74 ? -12.374 -36.801 14.928 1.00 27.21 92 VAL A CA 1
ATOM 556 C C . VAL A 1 74 ? -11.799 -38.054 15.564 1.00 31.99 92 VAL A C 1
ATOM 557 O O . VAL A 1 74 ? -11.185 -38.882 14.882 1.00 31.55 92 VAL A O 1
ATOM 561 N N . LEU A 1 75 ? -11.978 -38.187 16.874 1.00 27.64 93 LEU A N 1
ATOM 562 C CA . LEU A 1 75 ? -11.420 -39.303 17.614 1.00 29.48 93 LEU A CA 1
ATOM 563 C C . LEU A 1 75 ? -12.527 -40.263 18.021 1.00 30.85 93 LEU A C 1
ATOM 564 O O . LEU A 1 75 ? -13.694 -39.881 18.151 1.00 31.15 93 LEU A O 1
ATOM 569 N N . VAL A 1 76 ? -12.144 -41.518 18.226 1.00 29.12 94 VAL A N 1
ATOM 570 C CA . VAL A 1 76 ? -13.036 -42.528 18.775 1.00 37.92 94 VAL A CA 1
ATOM 571 C C . VAL A 1 76 ? -12.693 -42.669 20.249 1.00 39.58 94 VAL A C 1
ATOM 572 O O . VAL A 1 76 ? -11.549 -42.979 20.599 1.00 41.66 94 VAL A O 1
ATOM 576 N N . LYS A 1 77 ? -13.665 -42.388 21.112 1.00 42.92 95 LYS A N 1
ATOM 577 C CA . LYS A 1 77 ? -13.479 -42.476 22.555 1.00 46.40 95 LYS A CA 1
ATOM 578 C C . LYS A 1 77 ? -14.723 -43.109 23.154 1.00 48.60 95 LYS A C 1
ATOM 579 O O . LYS A 1 77 ? -15.834 -42.620 22.930 1.00 45.34 95 LYS A O 1
ATOM 585 N N . ASP A 1 78 ? -14.540 -44.195 23.906 1.00 55.87 96 ASP A N 1
ATOM 586 C CA . ASP A 1 78 ? -15.654 -44.883 24.557 1.00 63.22 96 ASP A CA 1
ATOM 587 C C . ASP A 1 78 ? -16.723 -45.276 23.539 1.00 55.59 96 ASP A C 1
ATOM 588 O O . ASP A 1 78 ? -17.922 -45.134 23.783 1.00 52.95 96 ASP A O 1
ATOM 593 N N . GLY A 1 79 ? -16.284 -45.777 22.388 1.00 49.99 97 GLY A N 1
ATOM 594 C CA . GLY A 1 79 ? -17.203 -46.151 21.324 1.00 46.37 97 GLY A CA 1
ATOM 595 C C . GLY A 1 79 ? -18.013 -44.998 20.771 1.00 44.53 97 GLY A C 1
ATOM 596 O O . GLY A 1 79 ? -19.155 -45.203 20.347 1.00 44.87 97 GLY A O 1
ATOM 597 N N . ARG A 1 80 ? -17.440 -43.795 20.721 1.00 41.35 98 ARG A N 1
ATOM 598 C CA . ARG A 1 80 ? -18.157 -42.628 20.228 1.00 42.09 98 ARG A CA 1
ATOM 599 C C . ARG A 1 80 ? -17.191 -41.708 19.493 1.00 38.74 98 ARG A C 1
ATOM 600 O O . ARG A 1 80 ? -16.015 -41.605 19.849 1.00 36.97 98 ARG A O 1
ATOM 608 N N . TYR A 1 81 ? -17.701 -41.037 18.461 1.00 37.00 99 TYR A N 1
ATOM 609 C CA . TYR A 1 81 ? -16.926 -40.042 17.734 1.00 32.31 99 TYR A CA 1
ATOM 610 C C . TYR A 1 81 ? -16.933 -38.728 18.504 1.00 34.37 99 TYR A C 1
ATOM 611 O O . TYR A 1 81 ? -17.998 -38.239 18.898 1.00 30.15 99 TYR A O 1
ATOM 620 N N . VAL A 1 82 ? -15.755 -38.130 18.679 1.00 31.85 100 VAL A N 1
ATOM 621 C CA . VAL A 1 82 ? -15.616 -36.929 19.496 1.00 30.34 100 VAL A CA 1
ATOM 622 C C . VAL A 1 82 ? -14.790 -35.899 18.744 1.00 29.12 100 VAL A C 1
ATOM 623 O O . VAL A 1 82 ? -13.715 -36.215 18.224 1.00 30.56 100 VAL A O 1
ATOM 627 N N . LEU A 1 83 ? -15.298 -34.674 18.682 1.00 26.96 101 LEU A N 1
ATOM 628 C CA . LEU A 1 83 ? -14.587 -33.567 18.063 1.00 28.88 101 LEU A CA 1
ATOM 629 C C . LEU A 1 83 ? -14.778 -32.339 18.941 1.00 30.33 101 LEU A C 1
ATOM 630 O O . LEU A 1 83 ? -15.910 -32.006 19.298 1.00 31.14 101 LEU A O 1
ATOM 635 N N . ARG A 1 84 ? -13.674 -31.702 19.326 1.00 29.99 102 ARG A N 1
ATOM 636 C CA . ARG A 1 84 ? -13.709 -30.507 20.162 1.00 28.54 102 ARG A CA 1
ATOM 637 C C . ARG A 1 84 ? -13.531 -29.284 19.270 1.00 24.47 102 ARG A C 1
ATOM 638 O O . ARG A 1 84 ? -12.555 -29.196 18.517 1.00 27.00 102 ARG A O 1
ATOM 646 N N . VAL A 1 85 ? -14.464 -28.338 19.360 1.00 26.48 103 VAL A N 1
ATOM 647 C CA . VAL A 1 85 ? -14.510 -27.207 18.436 1.00 25.93 103 VAL A CA 1
ATOM 648 C C . VAL A 1 85 ? -14.676 -25.903 19.204 1.00 33.34 103 VAL A C 1
ATOM 649 O O . VAL A 1 85 ? -15.467 -25.819 20.151 1.00 35.88 103 VAL A O 1
ATOM 653 N N . GLN A 1 86 ? -13.978 -24.870 18.746 1.00 29.85 104 GLN A N 1
ATOM 654 C CA . GLN A 1 86 ? -14.143 -23.517 19.254 1.00 33.31 104 GLN A CA 1
ATOM 655 C C . GLN A 1 86 ? -14.955 -22.711 18.244 1.00 31.51 104 GLN A C 1
ATOM 656 O O . GLN A 1 86 ? -14.638 -22.707 17.050 1.00 29.40 104 GLN A O 1
ATOM 662 N N . LEU A 1 87 ? -15.989 -22.027 18.725 1.00 27.81 105 LEU A N 1
ATOM 663 C CA . LEU A 1 87 ? -16.791 -21.135 17.898 1.00 32.66 105 LEU A CA 1
ATOM 664 C C . LEU A 1 87 ? -16.399 -19.703 18.221 1.00 34.18 105 LEU A C 1
ATOM 665 O O . LEU A 1 87 ? -16.484 -19.279 19.377 1.00 33.96 105 LEU A O 1
ATOM 670 N N . GLU A 1 88 ? -16.002 -18.956 17.203 1.00 35.10 106 GLU A N 1
ATOM 671 C CA . GLU A 1 88 ? -15.625 -17.558 17.360 1.00 40.48 106 GLU A CA 1
ATOM 672 C C . GLU A 1 88 ? -16.715 -16.690 16.748 1.00 37.55 106 GLU A C 1
ATOM 673 O O . GLU A 1 88 ? -16.864 -16.639 15.522 1.00 34.64 106 GLU A O 1
ATOM 679 N N . GLU A 1 89 ? -17.504 -16.055 17.613 1.00 35.45 107 GLU A N 1
ATOM 680 C CA . GLU A 1 89 ? -18.504 -15.091 17.180 1.00 39.19 107 GLU A CA 1
ATOM 681 C C . GLU A 1 89 ? -17.796 -13.798 16.787 1.00 38.82 107 GLU A C 1
ATOM 682 O O . GLU A 1 89 ? -17.085 -13.195 17.600 1.00 40.43 107 GLU A O 1
ATOM 688 N N . MET A 1 90 ? -18.007 -13.358 15.558 1.00 38.88 108 MET A N 1
ATOM 689 C CA . MET A 1 90 ? -17.180 -12.314 14.974 1.00 41.51 108 MET A CA 1
ATOM 690 C C . MET A 1 90 ? -18.018 -11.229 14.324 1.00 40.55 108 MET A C 1
ATOM 691 O O . MET A 1 90 ? -19.053 -11.508 13.708 1.00 38.91 108 MET A O 1
ATOM 696 N N . LEU A 1 91 ? -17.569 -9.990 14.482 1.00 40.55 109 LEU A N 1
ATOM 697 C CA . LEU A 1 91 ? -18.089 -8.911 13.664 1.00 40.85 109 LEU A CA 1
ATOM 698 C C . LEU A 1 91 ? -17.417 -8.956 12.294 1.00 41.45 109 LEU A C 1
ATOM 699 O O . LEU A 1 91 ? -16.346 -9.547 12.121 1.00 42.04 109 LEU A O 1
ATOM 704 N N . LEU A 1 92 ? -18.060 -8.319 11.310 1.00 42.84 110 LEU A N 1
ATOM 705 C CA . LEU A 1 92 ? -17.535 -8.295 9.947 1.00 38.69 110 LEU A CA 1
ATOM 706 C C . LEU A 1 92 ? -16.181 -7.607 9.861 1.00 43.86 110 LEU A C 1
ATOM 707 O O . LEU A 1 92 ? -15.541 -7.660 8.803 1.00 44.71 110 LEU A O 1
ATOM 712 N N . SER A 1 93 ? -15.751 -6.926 10.920 1.00 41.65 111 SER A N 1
ATOM 713 C CA . SER A 1 93 ? -14.419 -6.345 10.963 1.00 40.36 111 SER A CA 1
ATOM 714 C C . SER A 1 93 ? -13.333 -7.377 11.226 1.00 42.74 111 SER A C 1
ATOM 715 O O . SER A 1 93 ? -12.150 -7.055 11.075 1.00 42.73 111 SER A O 1
ATOM 718 N N . GLY A 1 94 ? -13.703 -8.593 11.640 1.00 41.91 112 GLY A N 1
ATOM 719 C CA . GLY A 1 94 ? -12.753 -9.630 11.980 1.00 43.06 112 GLY A CA 1
ATOM 720 C C . GLY A 1 94 ? -12.456 -9.786 13.457 1.00 47.21 112 GLY A C 1
ATOM 721 O O . GLY A 1 94 ? -11.702 -10.696 13.826 1.00 48.37 112 GLY A O 1
ATOM 722 N N . VAL A 1 95 ? -13.038 -8.965 14.314 1.00 46.39 113 VAL A N 1
ATOM 723 C CA . VAL A 1 95 ? -12.776 -9.081 15.742 1.00 46.42 113 VAL A CA 1
ATOM 724 C C . VAL A 1 95 ? -13.685 -10.148 16.338 1.00 41.49 113 VAL A C 1
ATOM 725 O O . VAL A 1 95 ? -14.857 -10.275 15.964 1.00 40.21 113 VAL A O 1
ATOM 729 N N . VAL A 1 96 ? -13.141 -10.921 17.268 1.00 38.13 114 VAL A N 1
ATOM 730 C CA . VAL A 1 96 ? -13.919 -11.919 17.994 1.00 37.07 114 VAL A CA 1
ATOM 731 C C . VAL A 1 96 ? -14.664 -11.218 19.122 1.00 39.03 114 VAL A C 1
ATOM 732 O O . VAL A 1 96 ? -14.048 -10.616 20.006 1.00 41.46 114 VAL A O 1
ATOM 736 N N . ALA A 1 97 ? -15.994 -11.274 19.085 1.00 37.87 115 ALA A N 1
ATOM 737 C CA . ALA A 1 97 ? -16.782 -10.711 20.178 1.00 38.91 115 ALA A CA 1
ATOM 738 C C . ALA A 1 97 ? -16.893 -11.691 21.341 1.00 37.36 115 ALA A C 1
ATOM 739 O O . ALA A 1 97 ? -16.891 -11.282 22.506 1.00 41.21 115 ALA A O 1
ATOM 741 N N . ALA A 1 98 ? -16.991 -12.983 21.044 1.00 38.67 116 ALA A N 1
ATOM 742 C CA . ALA A 1 98 ? -17.087 -14.000 22.080 1.00 39.46 116 ALA A CA 1
ATOM 743 C C . ALA A 1 98 ? -16.575 -15.309 21.504 1.00 36.50 116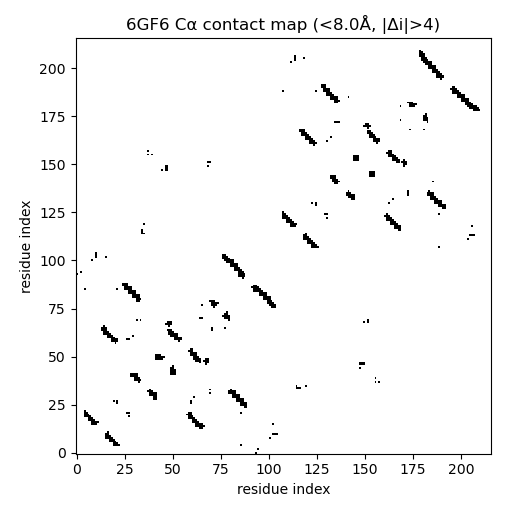 ALA A C 1
ATOM 744 O O . ALA A 1 98 ? -16.589 -15.526 20.288 1.00 36.95 116 ALA A O 1
ATOM 746 N N . SER A 1 99 ? -16.119 -16.177 22.397 1.00 35.83 117 SER A N 1
ATOM 747 C CA . SER A 1 99 ? -15.559 -17.462 22.012 1.00 39.21 117 SER A CA 1
ATOM 748 C C . SER A 1 99 ? -16.225 -18.551 22.840 1.00 36.63 117 SER A C 1
ATOM 749 O O . SER A 1 99 ? -16.309 -18.440 24.067 1.00 38.61 117 SER A O 1
ATOM 752 N N . TYR A 1 100 ? -16.707 -19.588 22.166 1.00 29.69 118 TYR A N 1
ATOM 753 C CA . TYR A 1 100 ? -17.420 -20.683 22.804 1.00 32.49 118 TYR A CA 1
ATOM 754 C C . TYR A 1 100 ? -16.747 -21.997 22.447 1.00 32.43 118 TYR A C 1
ATOM 755 O O . TYR A 1 100 ? -16.264 -22.174 21.325 1.00 32.27 118 TYR A O 1
ATOM 764 N N . GLU A 1 101 ? -16.756 -22.930 23.393 1.00 28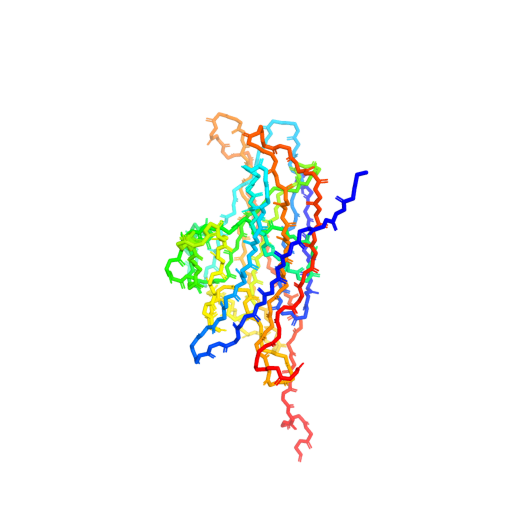.13 119 GLU A N 1
ATOM 765 C CA . GLU A 1 101 ? -16.179 -24.249 23.188 1.00 31.10 119 GLU A CA 1
ATOM 766 C C . GLU A 1 101 ? -17.255 -25.308 23.375 1.00 30.23 119 GLU A C 1
ATOM 767 O O . GLU A 1 101 ? -18.051 -25.237 24.319 1.00 31.51 119 GLU A O 1
ATOM 773 N N . VAL A 1 102 ? -17.288 -26.270 22.460 1.00 26.60 120 VAL A N 1
ATOM 774 C CA . VAL A 1 102 ? -18.261 -27.350 22.488 1.00 33.75 120 VAL A CA 1
ATOM 775 C C . VAL A 1 102 ? -17.540 -28.653 22.185 1.00 34.12 120 VAL A C 1
ATOM 776 O O . VAL A 1 102 ? -16.641 -28.697 21.337 1.00 33.18 120 VAL A O 1
ATOM 780 N N . GLN A 1 103 ? -17.913 -29.708 22.901 1.00 36.23 121 GLN A N 1
ATOM 781 C CA . GLN A 1 103 ? -17.430 -31.052 22.618 1.00 38.45 121 GLN A CA 1
ATOM 782 C C . GLN A 1 103 ? -18.572 -31.818 21.963 1.00 37.28 121 GLN A C 1
ATOM 783 O O . GLN A 1 103 ? -19.581 -32.121 22.611 1.00 39.13 121 GLN A O 1
ATOM 789 N N . MET A 1 104 ? -18.433 -32.079 20.667 1.00 33.49 122 MET A N 1
ATOM 790 C CA . MET A 1 104 ? -19.428 -32.839 19.923 1.00 34.09 122 MET A CA 1
ATOM 791 C C . MET A 1 104 ? -19.184 -34.330 20.118 1.00 33.33 122 MET A C 1
ATOM 792 O O . MET A 1 104 ? -18.126 -34.844 19.738 1.00 35.91 122 MET A O 1
ATOM 797 N N . THR A 1 105 ? -20.139 -35.021 20.733 1.00 28.84 123 THR A N 1
ATOM 798 C CA . THR A 1 105 ? -20.020 -36.456 20.969 1.00 35.50 123 THR A CA 1
ATOM 799 C C . THR A 1 105 ? -21.163 -37.178 20.263 1.00 36.47 123 THR A C 1
ATOM 800 O O . THR A 1 105 ? -22.337 -36.945 20.570 1.00 39.39 123 THR A O 1
ATOM 804 N N . CYS A 1 106 ? -20.818 -38.062 19.331 1.00 34.26 124 CYS A N 1
ATOM 805 C CA . CYS A 1 106 ? -21.820 -38.760 18.547 1.00 35.21 124 CYS A CA 1
ATOM 806 C C . CYS A 1 106 ? -21.514 -40.249 18.508 1.00 35.30 124 CYS A C 1
ATOM 807 O O . CYS A 1 106 ? -20.356 -40.639 18.335 1.00 36.11 124 CYS A O 1
ATOM 810 N N . PRO A 1 107 ? -22.531 -41.107 18.638 1.00 35.78 125 PRO A N 1
ATOM 811 C CA . PRO A 1 107 ? -23.925 -40.775 18.955 1.00 42.71 125 PRO A CA 1
ATOM 812 C C . PRO A 1 107 ? -24.082 -40.218 20.371 1.00 41.57 125 PRO A C 1
ATOM 813 O O . PRO A 1 107 ? -23.221 -40.453 21.217 1.00 40.14 125 PRO A O 1
ATOM 817 N N . ARG A 1 108 ? -25.138 -39.443 20.601 1.00 46.22 126 ARG A N 1
ATOM 818 C CA . ARG A 1 108 ? -25.431 -38.961 21.942 1.00 53.47 126 ARG A CA 1
ATOM 819 C C . ARG A 1 108 ? -25.974 -40.108 22.800 1.00 61.41 126 ARG A C 1
ATOM 820 O O . ARG A 1 108 ? -26.559 -41.063 22.278 1.00 64.78 126 ARG A O 1
ATOM 828 N N . PRO A 1 109 ? -25.780 -40.051 24.126 1.00 68.75 127 PRO A N 1
ATOM 829 C CA . PRO A 1 109 ? -25.065 -39.003 24.859 1.00 72.30 127 PRO A CA 1
ATOM 830 C C . PRO A 1 109 ? -23.560 -39.255 24.906 1.00 77.03 127 PRO A C 1
ATOM 831 O O . PRO A 1 109 ? -22.830 -38.442 25.471 1.00 83.00 127 PRO A O 1
ATOM 835 N N . LEU B 1 7 ? 21.654 -24.913 16.724 1.00 75.06 25 LEU B N 1
ATOM 836 C CA . LEU B 1 7 ? 21.312 -24.012 17.815 1.00 76.64 25 LEU B CA 1
ATOM 837 C C . LEU B 1 7 ? 19.810 -23.697 17.823 1.00 74.00 25 LEU B C 1
ATOM 838 O O . LEU B 1 7 ? 19.336 -22.899 18.634 1.00 82.69 25 LEU B O 1
ATOM 843 N N . LEU B 1 8 ? 19.066 -24.335 16.918 1.00 67.04 26 LEU B N 1
ATOM 844 C CA . LEU B 1 8 ? 17.612 -24.212 16.899 1.00 63.59 26 LEU B CA 1
ATOM 845 C C . LEU B 1 8 ? 17.025 -24.870 18.142 1.00 63.01 26 LEU B C 1
ATOM 846 O O . LEU B 1 8 ? 17.387 -25.999 18.483 1.00 63.45 26 LEU B O 1
ATOM 851 N N . GLN B 1 9 ? 16.126 -24.170 18.825 1.00 61.76 27 GLN B N 1
ATOM 852 C CA . GLN B 1 9 ? 15.453 -24.730 19.990 1.00 61.01 27 GLN B CA 1
ATOM 853 C C . GLN B 1 9 ? 14.173 -25.437 19.559 1.00 54.53 27 GLN B C 1
ATOM 854 O O . GLN B 1 9 ? 13.321 -24.839 18.892 1.00 52.92 27 GLN B O 1
ATOM 860 N N . TYR B 1 10 ? 14.035 -26.701 19.957 1.00 50.31 28 TYR B N 1
ATOM 861 C CA . TYR B 1 10 ? 12.839 -27.471 19.650 1.00 45.97 28 TYR B CA 1
ATOM 862 C C . TYR B 1 10 ? 12.693 -28.613 20.646 1.00 46.55 28 TYR B C 1
ATOM 863 O O . TYR B 1 10 ? 13.646 -29.005 21.323 1.00 46.72 28 TYR B O 1
ATOM 872 N N . HIS B 1 11 ? 11.470 -29.130 20.726 1.00 42.97 29 HIS B N 1
ATOM 873 C CA . HIS B 1 11 ? 11.149 -30.294 21.538 1.00 46.26 29 HIS B CA 1
ATOM 874 C C . HIS B 1 11 ? 9.827 -30.848 21.030 1.00 44.31 29 HIS B C 1
ATOM 875 O O . HIS B 1 11 ? 9.101 -30.179 20.292 1.00 45.78 29 HIS B O 1
ATOM 882 N N . TYR B 1 12 ? 9.500 -32.065 21.459 1.00 39.71 30 TYR B N 1
ATOM 883 C CA . TYR B 1 12 ? 8.237 -32.685 21.081 1.00 39.42 30 TYR B CA 1
ATOM 884 C C . TYR B 1 12 ? 7.556 -33.317 22.291 1.00 38.82 30 TYR B C 1
ATOM 885 O O . TYR B 1 12 ? 8.190 -33.650 23.297 1.00 39.20 30 TYR B O 1
ATOM 894 N N . ASP B 1 13 ? 6.235 -33.443 22.181 1.00 36.74 31 ASP B N 1
ATOM 895 C CA . ASP B 1 13 ? 5.392 -33.990 23.232 1.00 37.20 31 ASP B CA 1
ATOM 896 C C . ASP B 1 13 ? 4.652 -35.214 22.711 1.00 36.04 31 ASP B C 1
ATOM 897 O O . ASP B 1 13 ? 4.174 -35.225 21.570 1.00 34.71 31 ASP B O 1
ATOM 902 N N . CYS B 1 14 ? 4.578 -36.250 23.541 1.00 36.80 32 CYS B N 1
ATOM 903 C CA . CYS B 1 14 ? 3.772 -37.428 23.252 1.00 36.19 32 CYS B CA 1
ATOM 904 C C . CYS B 1 14 ? 2.433 -37.276 23.959 1.00 36.27 32 CYS B C 1
ATOM 905 O O . CYS B 1 14 ? 2.389 -37.217 25.187 1.00 37.54 32 CYS B O 1
ATOM 908 N N . GLY B 1 15 ? 1.347 -37.246 23.187 1.00 35.11 33 GLY B N 1
ATOM 909 C CA . GLY B 1 15 ? 0.012 -37.195 23.739 1.00 35.25 33 GLY B CA 1
ATOM 91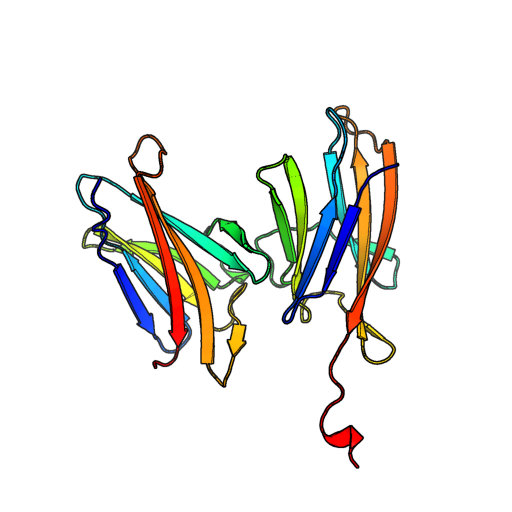0 C C . GLY B 1 15 ? -0.658 -38.557 23.718 1.00 35.28 33 GLY B C 1
ATOM 911 O O . GLY B 1 15 ? -0.039 -39.589 23.454 1.00 35.50 33 GLY B O 1
ATOM 912 N N . ASP B 1 16 ? -1.965 -38.545 23.988 1.00 35.31 34 ASP B N 1
ATOM 913 C CA . ASP B 1 16 ? -2.730 -39.787 24.031 1.00 35.61 34 ASP B CA 1
ATOM 914 C C . ASP B 1 16 ? -3.119 -40.261 22.633 1.00 34.62 34 ASP B C 1
ATOM 915 O O . ASP B 1 16 ? -3.252 -41.471 22.414 1.00 35.06 34 ASP B O 1
ATOM 920 N N . PHE B 1 17 ? -3.356 -39.335 21.697 1.00 33.57 35 PHE B N 1
ATOM 921 C CA . PHE B 1 17 ? -3.789 -39.690 20.353 1.00 32.82 35 PHE B CA 1
ATOM 922 C C . PHE B 1 17 ? -2.806 -39.288 19.265 1.00 33.65 35 PHE B C 1
ATOM 923 O O . PHE B 1 17 ? -2.909 -39.794 18.145 1.00 33.72 35 PHE B O 1
ATOM 931 N N . GLY B 1 18 ? -1.869 -38.404 19.560 1.00 36.55 36 GLY B N 1
ATOM 932 C CA . GLY B 1 18 ? -0.877 -37.994 18.598 1.00 31.32 36 GLY B CA 1
ATOM 933 C C . GLY B 1 18 ? 0.301 -37.355 19.293 1.00 32.64 36 GLY B C 1
ATOM 934 O O . GLY B 1 18 ? 0.468 -37.474 20.507 1.00 32.66 36 GLY B O 1
ATOM 935 N N . MET B 1 19 ? 1.120 -36.666 18.503 1.00 34.04 37 MET B N 1
ATOM 936 C CA . MET B 1 19 ? 2.311 -35.999 19.007 1.00 37.51 37 MET B CA 1
ATOM 937 C C . MET B 1 19 ? 2.471 -34.662 18.300 1.00 37.06 37 MET B C 1
ATOM 938 O O . MET B 1 19 ? 1.902 -34.429 17.231 1.00 37.80 37 MET B O 1
ATOM 943 N N . GLN B 1 20 ? 3.256 -33.778 18.914 1.00 35.36 38 GLN B N 1
ATOM 944 C CA . GLN B 1 20 ? 3.517 -32.462 18.352 1.00 35.53 38 GLN B CA 1
ATOM 945 C C . GLN B 1 20 ? 4.984 -32.104 18.538 1.00 33.33 38 GLN B C 1
ATOM 946 O O . GLN B 1 20 ? 5.582 -32.420 19.568 1.00 36.87 38 GLN B O 1
ATOM 952 N N . LEU B 1 21 ? 5.552 -31.446 17.530 1.00 35.69 39 LEU B N 1
ATOM 953 C CA . LEU B 1 21 ? 6.933 -30.979 17.525 1.00 36.88 39 LEU B CA 1
ATOM 954 C C . LEU B 1 21 ? 6.936 -29.457 17.487 1.00 37.32 39 LEU B C 1
ATOM 955 O O . LEU B 1 21 ? 6.354 -28.858 16.577 1.00 35.23 39 LEU B O 1
ATOM 960 N N . LEU B 1 22 ? 7.575 -28.832 18.475 1.00 40.89 40 LEU B N 1
ATOM 961 C CA . LEU B 1 22 ? 7.600 -27.379 18.593 1.00 43.31 40 LEU B CA 1
ATOM 962 C C . LEU B 1 22 ? 9.013 -26.865 18.348 1.00 41.64 40 LEU B C 1
ATOM 963 O O . LEU B 1 22 ? 9.975 -27.380 18.925 1.00 42.54 40 LEU B O 1
ATOM 968 N N . ALA B 1 23 ? 9.132 -25.861 17.481 1.00 41.14 41 ALA B N 1
ATOM 969 C CA . ALA B 1 23 ? 10.412 -25.266 17.120 1.00 41.29 41 ALA B CA 1
ATOM 970 C C . ALA B 1 23 ? 10.336 -23.757 17.283 1.00 43.92 41 ALA B C 1
ATOM 971 O O . ALA B 1 23 ? 9.299 -23.146 17.006 1.00 42.68 41 ALA B O 1
ATOM 973 N N . TYR B 1 24 ? 11.444 -23.159 17.722 1.00 47.06 42 TYR B N 1
ATOM 974 C CA . TYR B 1 24 ? 11.495 -21.736 18.057 1.00 50.36 42 TYR B CA 1
ATOM 975 C C . TYR B 1 24 ? 12.636 -21.073 17.292 1.00 53.50 42 TYR B C 1
ATOM 976 O O . TYR B 1 24 ? 13.727 -20.853 17.835 1.00 56.84 42 TYR B O 1
ATOM 985 N N . PRO B 1 25 ? 12.412 -20.728 16.028 1.00 50.27 43 PRO B N 1
ATOM 986 C CA . PRO B 1 25 ? 13.462 -20.062 15.246 1.00 51.18 43 PRO B CA 1
ATOM 987 C C . PRO B 1 25 ? 13.679 -18.621 15.694 1.00 55.91 43 PRO B C 1
ATOM 988 O O . PRO B 1 25 ? 12.781 -17.947 16.203 1.00 56.23 43 PRO B O 1
ATOM 992 N N . THR B 1 26 ? 14.892 -18.131 15.441 1.00 60.35 44 THR B N 1
ATOM 993 C CA . THR B 1 26 ? 15.309 -16.825 15.924 1.00 68.70 44 THR B CA 1
ATOM 994 C C . THR B 1 26 ? 14.888 -15.727 14.946 1.00 73.52 44 THR B C 1
ATOM 995 O O . THR B 1 26 ? 14.285 -15.985 13.901 1.00 72.73 44 THR B O 1
ATOM 999 N N . ARG B 1 27 ? 15.203 -14.482 15.305 1.00 79.68 45 ARG B N 1
ATOM 1000 C CA . ARG B 1 27 ? 14.827 -13.304 14.529 1.00 84.20 45 ARG B CA 1
ATOM 1001 C C . ARG B 1 27 ? 14.926 -13.531 13.027 1.00 80.39 45 ARG B C 1
ATOM 1002 O O . ARG B 1 27 ? 15.998 -13.844 12.499 1.00 78.68 45 ARG B O 1
ATOM 1010 N N . GLY B 1 28 ? 13.791 -13.370 12.348 1.00 82.19 46 GLY B N 1
ATOM 1011 C CA . GLY B 1 28 ? 13.689 -13.414 10.904 1.00 82.61 46 GLY B CA 1
ATOM 1012 C C . GLY B 1 28 ? 13.824 -14.774 10.258 1.00 80.19 46 GLY B C 1
ATOM 1013 O O . GLY B 1 28 ? 13.539 -14.895 9.061 1.00 88.83 46 GLY B O 1
ATOM 1014 N N . ARG B 1 29 ? 14.252 -15.799 10.982 1.00 72.61 47 ARG B N 1
ATOM 1015 C CA . ARG B 1 29 ? 14.319 -17.132 10.406 1.00 64.26 47 ARG B CA 1
ATOM 1016 C C . ARG B 1 29 ? 12.963 -17.828 10.504 1.00 61.37 47 ARG B C 1
ATOM 1017 O O . ARG B 1 29 ? 12.068 -17.404 11.238 1.00 60.00 47 ARG B O 1
ATOM 1025 N N . THR B 1 30 ? 12.810 -18.891 9.722 1.00 46.74 48 THR B N 1
ATOM 1026 C CA . THR B 1 30 ? 11.651 -19.761 9.828 1.00 47.69 48 THR B CA 1
ATOM 1027 C C . THR B 1 30 ? 12.132 -21.204 9.782 1.00 43.70 48 THR B C 1
ATOM 1028 O O . THR B 1 30 ? 13.327 -21.482 9.651 1.00 46.21 48 THR B O 1
ATOM 1032 N N . VAL B 1 31 ? 11.187 -22.130 9.901 1.00 44.22 49 VAL B N 1
ATOM 1033 C CA . VAL B 1 31 ? 11.474 -23.558 9.903 1.00 42.11 49 VAL B CA 1
ATOM 1034 C C . VAL B 1 31 ? 10.512 -24.211 8.924 1.00 41.48 49 VAL B C 1
ATOM 1035 O O . VAL B 1 31 ? 9.324 -23.875 8.898 1.00 41.63 49 VAL B O 1
ATOM 1039 N N . HIS B 1 32 ? 11.040 -25.072 8.064 1.00 40.39 50 HIS B N 1
ATOM 1040 C CA . HIS B 1 32 ? 10.228 -25.904 7.194 1.00 40.22 50 HIS B CA 1
ATOM 1041 C C . HIS B 1 32 ? 10.317 -27.348 7.664 1.00 38.94 50 HIS B C 1
ATOM 1042 O O . HIS B 1 32 ? 11.402 -27.832 8.010 1.00 37.97 50 HIS B O 1
ATOM 1049 N N . PHE B 1 33 ? 9.169 -28.019 7.693 1.00 35.42 51 PHE B N 1
ATOM 1050 C CA . PHE B 1 33 ? 9.056 -29.386 8.178 1.00 34.66 51 PHE B CA 1
ATOM 1051 C C . PHE B 1 33 ? 8.832 -30.336 7.010 1.00 34.09 51 PHE B C 1
ATOM 1052 O O . PHE B 1 33 ? 8.079 -30.027 6.081 1.00 36.93 51 PHE B O 1
ATOM 1060 N N . LYS B 1 34 ? 9.490 -31.493 7.062 1.00 31.56 52 LYS B N 1
ATOM 1061 C CA . LYS B 1 34 ? 9.274 -32.559 6.094 1.00 32.14 52 LYS B CA 1
ATOM 1062 C C . LYS B 1 34 ? 9.236 -33.894 6.822 1.00 33.26 52 LYS B C 1
ATOM 1063 O O . LYS B 1 34 ? 10.043 -34.141 7.723 1.00 31.11 52 LYS B O 1
ATOM 1069 N N . VAL B 1 35 ? 8.298 -34.747 6.428 1.00 31.42 53 VAL B N 1
ATOM 1070 C CA . VAL B 1 35 ? 8.180 -36.090 6.982 1.00 36.14 53 VAL B CA 1
ATOM 1071 C C . VAL B 1 35 ? 9.102 -37.023 6.213 1.00 37.77 53 VAL B C 1
ATOM 1072 O O . VAL B 1 35 ? 9.172 -36.972 4.980 1.00 37.68 53 VAL B O 1
ATOM 1076 N N . LEU B 1 36 ? 9.818 -37.875 6.941 1.00 40.31 54 LEU B N 1
ATOM 1077 C CA . LEU B 1 36 ? 10.767 -38.815 6.358 1.00 41.37 54 LEU B CA 1
ATOM 1078 C C . LEU B 1 36 ? 10.247 -40.242 6.470 1.00 41.67 54 LEU B C 1
ATOM 1079 O O . LEU B 1 36 ? 9.650 -40.619 7.484 1.00 42.67 54 LEU B O 1
ATOM 1084 N N . ASP B 1 37 ? 10.439 -41.019 5.409 1.00 39.93 55 ASP B N 1
ATOM 1085 C CA . ASP B 1 37 ? 10.163 -42.448 5.426 1.00 42.03 55 ASP B CA 1
ATOM 1086 C C . ASP B 1 37 ? 11.490 -43.199 5.484 1.00 43.98 55 ASP B C 1
ATOM 1087 O O . ASP B 1 37 ? 12.567 -42.599 5.499 1.00 45.92 55 ASP B O 1
ATOM 1092 N N . GLU B 1 38 ? 11.407 -44.529 5.538 1.00 47.82 56 GLU B N 1
ATOM 1093 C CA . GLU B 1 38 ? 12.608 -45.346 5.666 1.00 53.02 56 GLU B CA 1
ATOM 1094 C C . GLU B 1 38 ? 13.516 -45.267 4.442 1.00 54.58 56 GLU B C 1
ATOM 1095 O O . GLU B 1 38 ? 14.657 -45.735 4.507 1.00 56.43 56 GLU B O 1
ATOM 1101 N N . PHE B 1 39 ? 13.054 -44.677 3.344 1.00 54.50 57 PHE B N 1
ATOM 1102 C CA . PHE B 1 39 ? 13.866 -44.533 2.145 1.00 54.96 57 PHE B CA 1
ATOM 1103 C C . PHE B 1 39 ? 14.481 -43.151 2.019 1.00 51.92 57 PHE B C 1
ATOM 1104 O O . PHE B 1 39 ? 15.143 -42.874 1.016 1.00 54.76 57 PHE B O 1
ATOM 1112 N N . GLY B 1 40 ? 14.293 -42.283 3.011 1.00 47.51 58 GLY B N 1
ATOM 1113 C CA . GLY B 1 40 ? 14.835 -40.943 2.934 1.00 49.86 58 GLY B CA 1
ATOM 1114 C C . GLY B 1 40 ? 14.027 -39.949 2.129 1.00 51.15 58 GLY B C 1
ATOM 1115 O O . GLY B 1 40 ? 14.518 -38.844 1.878 1.00 54.42 58 GLY B O 1
ATOM 1116 N N . THR B 1 41 ? 12.821 -40.299 1.689 1.00 46.50 59 THR B N 1
ATOM 1117 C CA . THR B 1 41 ? 11.996 -39.334 0.969 1.00 40.76 59 THR B CA 1
ATOM 1118 C C . THR B 1 41 ? 11.520 -38.246 1.924 1.00 37.09 59 THR B C 1
ATOM 1119 O O . THR B 1 41 ? 11.256 -38.504 3.101 1.00 34.25 59 THR B O 1
ATOM 1123 N N . ARG B 1 42 ? 11.442 -37.018 1.421 1.00 35.59 60 ARG B N 1
ATOM 1124 C CA . ARG B 1 42 ? 11.018 -35.875 2.220 1.00 36.88 60 ARG B CA 1
ATOM 1125 C C . ARG B 1 42 ? 9.634 -35.454 1.734 1.00 35.50 60 ARG B C 1
ATOM 1126 O O . ARG B 1 42 ? 9.493 -34.912 0.633 1.00 34.87 60 ARG B O 1
ATOM 1134 N N . PHE B 1 43 ? 8.633 -35.622 2.591 1.00 31.47 61 PHE B N 1
ATOM 1135 C CA . PHE B 1 43 ? 7.241 -35.365 2.240 1.00 31.00 61 PHE B CA 1
ATOM 1136 C C . PHE B 1 43 ? 6.825 -34.009 2.782 1.00 30.40 61 PHE B C 1
ATOM 1137 O O . PHE B 1 43 ? 6.941 -33.752 3.982 1.00 32.84 61 PHE B O 1
ATOM 1145 N N . GLU B 1 44 ? 6.399 -33.136 1.881 1.00 33.82 62 GLU B N 1
ATOM 1146 C CA . GLU B 1 44 ? 5.840 -31.850 2.260 1.00 34.09 62 GLU B CA 1
ATOM 1147 C C . GLU B 1 44 ? 4.595 -32.050 3.113 1.00 35.06 62 GLU B C 1
ATOM 1148 O O . GLU B 1 44 ? 3.819 -32.987 2.909 1.00 35.58 62 GLU B O 1
ATOM 1154 N N . VAL B 1 45 ? 4.440 -31.196 4.107 1.00 37.72 63 VAL B N 1
ATOM 1155 C CA . VAL B 1 45 ? 3.302 -31.240 5.014 1.00 34.82 63 VAL B CA 1
ATOM 1156 C C . VAL B 1 45 ? 2.226 -30.277 4.533 1.00 38.73 63 VAL B C 1
ATOM 1157 O O . VAL B 1 45 ? 2.491 -29.084 4.343 1.00 40.71 63 VAL B O 1
ATOM 1161 N N . ALA B 1 46 ? 0.997 -30.780 4.373 1.00 38.13 64 ALA B N 1
ATOM 1162 C CA . ALA B 1 46 ? -0.144 -29.931 4.062 1.00 38.67 64 ALA B CA 1
ATOM 1163 C C . ALA B 1 46 ? -1.286 -30.257 5.015 1.00 39.49 64 ALA B C 1
ATOM 1164 O O . ALA B 1 46 ? -1.536 -31.424 5.335 1.00 37.88 6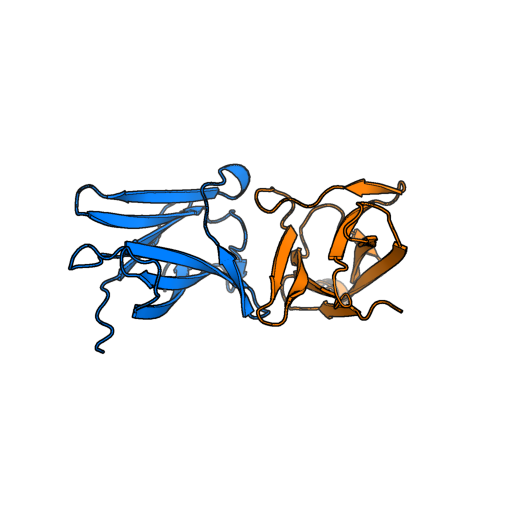4 ALA B O 1
ATOM 1166 N N . ASN B 1 47 ? -2.003 -29.211 5.426 1.00 44.09 65 ASN B N 1
ATOM 1167 C CA . ASN B 1 47 ? -3.134 -29.360 6.341 1.00 43.41 65 ASN B CA 1
ATOM 1168 C C . ASN B 1 47 ? -4.205 -30.276 5.764 1.00 43.01 65 ASN B C 1
ATOM 1169 O O . ASN B 1 47 ? -4.663 -31.220 6.424 1.00 41.36 65 ASN B O 1
ATOM 1174 N N . CYS B 1 48 ? -4.651 -29.980 4.544 1.00 39.46 66 CYS B N 1
ATOM 1175 C CA . CYS B 1 48 ? -5.724 -30.734 3.905 1.00 36.28 66 CYS B CA 1
ATOM 1176 C C . CYS B 1 48 ? -5.105 -32.013 3.361 1.00 33.70 66 CYS B C 1
ATOM 1177 O O . CYS B 1 48 ? -4.502 -32.029 2.284 1.00 36.61 66 CYS B O 1
ATOM 1180 N N . SER B 1 49 ? -5.244 -33.095 4.113 1.00 32.42 67 SER B N 1
ATOM 1181 C CA . SER B 1 49 ? -4.487 -34.295 3.812 1.00 31.85 67 SER B CA 1
ATOM 1182 C C . SER B 1 49 ? -5.092 -35.450 4.582 1.00 31.86 67 SER B C 1
ATOM 1183 O O . SER B 1 49 ? -5.689 -35.258 5.643 1.00 31.65 67 SER B O 1
ATOM 1186 N N . ILE B 1 50 ? -4.997 -36.638 3.989 1.00 33.69 68 ILE B N 1
ATOM 1187 C CA . ILE B 1 50 ? -5.434 -37.862 4.645 1.00 33.57 68 ILE B CA 1
ATOM 1188 C C . ILE B 1 50 ? -4.426 -38.324 5.695 1.00 31.06 68 ILE B C 1
ATOM 1189 O O . ILE B 1 50 ? -4.751 -39.183 6.523 1.00 31.28 68 ILE B O 1
ATOM 1194 N N . CYS B 1 51 ? -3.209 -37.784 5.674 1.00 39.95 69 CYS B N 1
ATOM 1195 C CA . CYS B 1 51 ? -2.113 -38.288 6.490 1.00 44.28 69 CYS B CA 1
ATOM 1196 C C . CYS B 1 51 ? -2.167 -37.852 7.949 1.00 53.37 69 CYS B C 1
ATOM 1197 O O . CYS B 1 51 ? -1.286 -38.248 8.718 1.00 48.50 69 CYS B O 1
ATOM 1200 N N A MET B 1 52 ? -3.160 -37.049 8.333 0.54 44.01 70 MET B N 1
ATOM 1201 N N B MET B 1 52 ? -3.162 -37.060 8.349 0.46 44.05 70 MET B N 1
ATOM 1202 C CA A MET B 1 52 ? -3.367 -36.635 9.721 0.54 42.81 70 MET B CA 1
ATOM 1203 C CA B MET B 1 52 ? -3.347 -36.664 9.747 0.46 43.05 70 MET B CA 1
ATOM 1204 C C A MET B 1 52 ? -2.122 -35.957 10.294 0.54 45.54 70 MET B C 1
ATOM 1205 C C B MET B 1 52 ? -2.109 -35.957 10.304 0.46 44.60 70 MET B C 1
ATOM 1206 O O A MET B 1 52 ? -1.618 -36.323 11.358 0.54 43.15 70 MET B O 1
ATOM 1207 O O B MET B 1 52 ? -1.592 -36.305 11.367 0.46 42.61 70 MET B O 1
ATOM 1216 N N . HIS B 1 53 ? -1.626 -34.955 9.572 1.00 52.86 71 HIS B N 1
ATOM 1217 C CA . HIS B 1 53 ? -0.531 -34.125 10.053 1.00 39.77 71 HIS B CA 1
ATOM 1218 C C . HIS B 1 53 ? -0.792 -32.678 9.661 1.00 36.51 71 HIS B C 1
ATOM 1219 O O . HIS B 1 53 ? -1.433 -32.400 8.645 1.00 33.44 71 HIS B O 1
ATOM 1226 N N . TRP B 1 54 ? -0.307 -31.757 10.493 1.00 33.29 72 TRP B N 1
ATOM 1227 C CA . TRP B 1 54 ? -0.663 -30.355 10.344 1.00 34.19 72 TRP B CA 1
ATOM 1228 C C . TRP B 1 54 ? 0.503 -29.466 10.753 1.00 34.35 72 TRP B C 1
ATOM 1229 O O . TRP B 1 54 ? 1.433 -29.892 11.443 1.00 35.81 72 TRP B O 1
ATOM 1240 N N . LEU B 1 55 ? 0.428 -28.215 10.308 1.00 37.40 73 LEU B N 1
ATOM 1241 C CA . LEU B 1 55 ? 1.362 -27.154 10.658 1.00 39.69 73 LEU B CA 1
ATOM 1242 C C . LEU B 1 55 ? 0.644 -25.907 11.133 1.00 42.64 73 LEU B C 1
ATOM 1243 O O . LEU B 1 55 ? -0.265 -25.467 10.485 1.00 49.43 73 LEU B O 1
ATOM 1248 N N . ASN B 1 56 ? 1.067 -25.333 12.249 1.00 40.68 74 ASN B N 1
ATOM 1249 C CA . ASN B 1 56 ? 0.482 -24.113 12.788 1.00 47.25 74 ASN B CA 1
ATOM 1250 C C . ASN B 1 56 ? 1.578 -23.224 13.351 1.00 51.64 74 ASN B C 1
ATOM 1251 O O . ASN B 1 56 ? 2.691 -23.672 13.635 1.00 51.19 74 ASN B O 1
ATOM 1256 N N . THR B 1 57 ? 1.245 -21.948 13.500 1.00 58.14 75 THR B N 1
ATOM 1257 C CA . THR B 1 57 ? 2.114 -20.970 14.138 1.00 67.58 75 THR B CA 1
ATOM 1258 C C . THR B 1 57 ? 1.482 -20.577 15.466 1.00 71.83 75 THR B C 1
ATOM 1259 O O . THR B 1 57 ? 0.312 -20.178 15.507 1.00 72.41 75 THR B O 1
ATOM 1263 N N . GLY B 1 58 ? 2.241 -20.729 16.546 1.00 77.10 76 GLY B N 1
ATOM 1264 C CA . GLY B 1 58 ? 1.754 -20.398 17.869 1.00 81.54 76 GLY B CA 1
ATOM 1265 C C . GLY B 1 58 ? 1.585 -18.905 18.076 1.00 87.63 76 GLY B C 1
ATOM 1266 O O . GLY B 1 58 ? 2.020 -18.070 17.282 1.00 89.42 76 GLY B O 1
ATOM 1267 N N . GLU B 1 59 ? 0.924 -18.568 19.186 1.00 94.93 77 GLU B N 1
ATOM 1268 C CA . GLU B 1 59 ? 0.734 -17.168 19.548 1.00 105.69 77 GLU B CA 1
ATOM 1269 C C . GLU B 1 59 ? 2.052 -16.490 19.894 1.00 106.67 77 GLU B C 1
ATOM 1270 O O . GLU B 1 59 ? 2.138 -15.258 19.841 1.00 109.26 77 GLU B O 1
ATOM 1276 N N . ASP B 1 60 ? 3.070 -17.266 20.257 1.00 103.99 78 ASP B N 1
ATOM 1277 C CA . ASP B 1 60 ? 4.398 -16.747 20.549 1.00 104.90 78 ASP B CA 1
ATOM 1278 C C . ASP B 1 60 ? 5.303 -16.706 19.324 1.00 100.60 78 ASP B C 1
ATOM 1279 O O . ASP B 1 60 ? 6.482 -16.362 19.459 1.00 101.98 78 ASP B O 1
ATOM 1284 N N . GLY B 1 61 ? 4.786 -17.038 18.140 1.00 93.29 79 GLY B N 1
ATOM 1285 C CA . GLY B 1 61 ? 5.600 -17.117 16.944 1.00 87.26 79 GLY B CA 1
ATOM 1286 C C . GLY B 1 61 ? 6.300 -18.445 16.737 1.00 78.74 79 GLY B C 1
ATOM 1287 O O . GLY B 1 61 ? 7.018 -18.599 15.739 1.00 76.27 79 GLY B O 1
ATOM 1288 N N . GLY B 1 62 ? 6.130 -19.401 17.652 1.00 71.26 80 GLY B N 1
ATOM 1289 C CA . GLY B 1 62 ? 6.703 -20.719 17.463 1.00 62.69 80 GLY B CA 1
ATOM 1290 C C . GLY B 1 62 ? 5.909 -21.540 16.462 1.00 54.85 80 GLY B C 1
ATOM 1291 O O . GLY B 1 62 ? 4.715 -21.332 16.253 1.00 52.92 80 GLY B O 1
ATOM 1292 N N . LEU B 1 63 ? 6.594 -22.487 15.830 1.00 49.10 81 LEU B N 1
ATOM 1293 C CA . LEU B 1 63 ? 5.995 -23.338 14.810 1.00 45.31 81 LEU B CA 1
ATOM 1294 C C . LEU B 1 63 ? 5.714 -24.723 15.375 1.00 40.37 81 LEU B C 1
ATOM 1295 O O . LEU B 1 63 ? 6.510 -25.268 16.146 1.00 39.79 81 LEU B O 1
ATOM 1300 N N . ILE B 1 64 ? 4.551 -25.264 15.021 1.00 39.21 82 ILE B N 1
ATOM 1301 C CA . ILE B 1 64 ? 4.020 -26.483 15.617 1.00 38.90 82 ILE B CA 1
ATOM 1302 C C . ILE B 1 64 ? 3.735 -27.468 14.495 1.00 37.59 82 ILE B C 1
ATOM 1303 O O . ILE B 1 64 ? 2.954 -27.167 13.585 1.00 40.69 82 ILE B O 1
ATOM 1308 N N . PHE B 1 65 ? 4.331 -28.653 14.580 1.00 35.21 83 PHE B N 1
ATOM 1309 C CA . PHE B 1 65 ? 4.005 -29.772 13.706 1.00 36.93 83 PHE B CA 1
ATOM 1310 C C . PHE B 1 65 ? 3.224 -30.792 14.526 1.00 37.17 83 PHE B C 1
ATOM 1311 O O . PHE B 1 65 ? 3.710 -31.249 15.566 1.00 40.92 83 PHE B O 1
ATOM 1319 N N . SER B 1 66 ? 2.004 -31.103 14.087 1.00 36.35 84 SER B N 1
ATOM 1320 C CA . SER B 1 66 ? 1.114 -32.048 14.756 1.00 36.15 84 SER B CA 1
ATOM 1321 C C . SER B 1 66 ? 0.940 -33.304 13.908 1.00 37.10 84 SER B C 1
ATOM 1322 O O . SER B 1 66 ? 0.802 -33.212 12.682 1.00 32.51 84 SER B O 1
ATOM 1325 N N . ALA B 1 67 ? 0.966 -34.476 14.554 1.00 33.66 85 ALA B N 1
ATOM 1326 C CA . ALA B 1 67 ? 0.830 -35.753 13.857 1.00 29.11 85 ALA B CA 1
ATOM 1327 C C . ALA B 1 67 ? 0.009 -36.740 14.680 1.00 30.50 85 ALA B C 1
ATOM 1328 O O . ALA B 1 67 ? 0.354 -37.024 15.831 1.00 30.24 85 ALA B O 1
ATOM 1330 N N . GLY B 1 68 ? -1.057 -37.278 14.086 1.00 29.49 86 GLY B N 1
ATOM 1331 C CA . GLY B 1 68 ? -1.775 -38.381 14.705 1.00 29.80 86 GLY B CA 1
ATOM 1332 C C . GLY B 1 68 ? -0.976 -39.671 14.652 1.00 35.21 86 GLY B C 1
ATOM 1333 O O . GLY B 1 68 ? -0.170 -39.895 13.746 1.00 34.43 86 GLY B O 1
ATOM 1334 N N . TYR B 1 69 ? -1.184 -40.528 15.660 1.00 31.10 87 TYR B N 1
ATOM 1335 C CA . TYR B 1 69 ? -0.439 -41.786 15.735 1.00 32.05 87 TYR B CA 1
ATOM 1336 C C . TYR B 1 69 ? -0.748 -42.723 14.569 1.00 38.98 87 TYR B C 1
ATOM 1337 O O . TYR B 1 69 ? 0.096 -43.545 14.202 1.00 40.57 87 TYR B O 1
ATOM 1346 N N . GLU B 1 70 ? -1.927 -42.612 13.960 1.00 38.91 88 GLU B N 1
ATOM 1347 C CA . GLU B 1 70 ? -2.313 -43.504 12.873 1.00 43.32 88 GLU B CA 1
ATOM 1348 C C . GLU B 1 70 ? -2.071 -42.884 11.503 1.00 42.16 88 GLU B C 1
ATOM 1349 O O . GLU B 1 70 ? -2.601 -43.376 10.503 1.00 44.34 88 GLU B O 1
ATOM 1355 N N . GLY B 1 71 ? -1.242 -41.848 11.428 1.00 37.55 89 GLY B N 1
ATOM 1356 C CA . GLY B 1 71 ? -1.042 -41.129 10.191 1.00 36.92 89 GLY B CA 1
ATOM 1357 C C . GLY B 1 71 ? 0.060 -41.719 9.333 1.00 40.03 89 GLY B C 1
ATOM 1358 O O . GLY B 1 71 ? 0.661 -42.746 9.643 1.00 41.24 89 GLY B O 1
ATOM 1359 N N . CYS B 1 72 ? 0.311 -41.046 8.218 1.00 39.22 90 CYS B N 1
ATOM 1360 C CA . CYS B 1 72 ? 1.250 -41.551 7.229 1.00 44.82 90 CYS B CA 1
ATOM 1361 C C . CYS B 1 72 ? 2.666 -41.564 7.766 1.00 43.02 90 CYS B C 1
ATOM 1362 O O . CYS B 1 72 ? 3.146 -40.575 8.329 1.00 43.63 90 CYS B O 1
ATOM 1365 N N . HIS B 1 73 ? 3.354 -42.672 7.529 1.00 43.34 91 HIS B N 1
ATOM 1366 C CA . HIS B 1 73 ? 4.774 -42.822 7.794 1.00 43.13 91 HIS B CA 1
ATOM 1367 C C . HIS B 1 73 ? 5.079 -42.944 9.274 1.00 42.69 91 HIS B C 1
ATOM 1368 O O . HIS B 1 73 ? 6.258 -42.969 9.650 1.00 44.54 91 HIS B O 1
ATOM 1375 N N . VAL B 1 74 ? 4.066 -43.003 10.131 1.00 38.32 92 VAL B N 1
ATOM 1376 C CA . VAL B 1 74 ? 4.277 -43.366 11.526 1.00 39.94 92 VAL B CA 1
ATOM 1377 C C . VAL B 1 74 ? 4.470 -44.875 11.566 1.00 42.14 92 VAL B C 1
ATOM 1378 O O . VAL B 1 74 ? 3.617 -45.631 11.087 1.00 46.45 92 VAL B O 1
ATOM 1382 N N . LEU B 1 75 ? 5.604 -45.311 12.100 1.00 44.07 93 LEU B N 1
ATOM 1383 C CA . LEU B 1 75 ? 5.960 -46.718 12.153 1.00 44.66 93 LEU B CA 1
ATOM 1384 C C . LEU B 1 75 ? 5.845 -47.220 13.584 1.00 45.57 93 LEU B C 1
ATOM 1385 O O . LEU B 1 75 ? 5.897 -46.445 14.540 1.00 42.63 93 LEU B O 1
ATOM 1390 N N . VAL B 1 76 ? 5.650 -48.527 13.715 1.00 49.28 94 VAL B N 1
ATOM 1391 C CA . VAL B 1 76 ? 5.683 -49.201 15.004 1.00 52.64 94 VAL B CA 1
ATOM 1392 C C . VAL B 1 76 ? 7.021 -49.922 15.117 1.00 60.32 94 VAL B C 1
ATOM 1393 O O . VAL B 1 76 ? 7.322 -50.820 14.320 1.00 60.38 94 VAL B O 1
ATOM 1397 N N . LYS B 1 77 ? 7.826 -49.524 16.101 1.00 66.94 95 LYS B N 1
ATOM 1398 C CA . LYS B 1 77 ? 9.131 -50.122 16.349 1.00 76.48 95 LYS B CA 1
ATOM 1399 C C . LYS B 1 77 ? 9.302 -50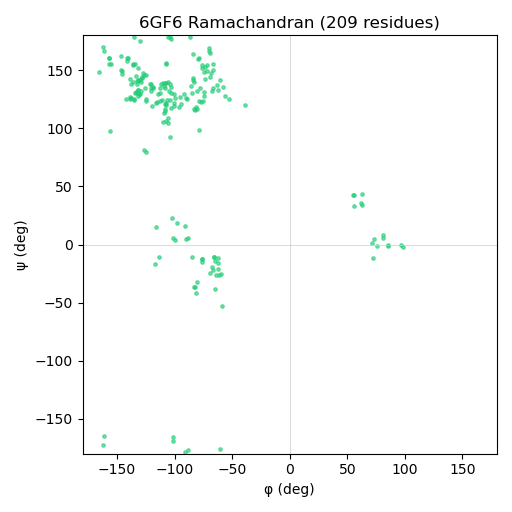.301 17.848 1.00 81.61 95 LYS B C 1
ATOM 1400 O O . LYS B 1 77 ? 9.149 -49.343 18.612 1.00 81.16 95 LYS B O 1
ATOM 1406 N N . ASP B 1 78 ? 9.614 -51.527 18.264 1.00 87.66 96 ASP B N 1
ATOM 1407 C CA . ASP B 1 78 ? 9.815 -51.838 19.677 1.00 91.34 96 ASP B CA 1
ATOM 1408 C C . ASP B 1 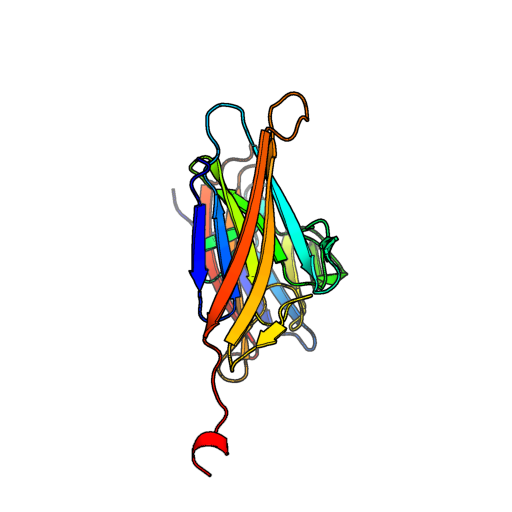78 ? 8.591 -51.443 20.498 1.00 82.17 96 ASP B C 1
ATOM 1409 O O . ASP B 1 78 ? 8.707 -50.875 21.585 1.00 80.91 96 ASP B O 1
ATOM 1414 N N . GLY B 1 79 ? 7.407 -51.731 19.967 1.00 75.60 97 GLY B N 1
ATOM 1415 C CA . GLY B 1 79 ? 6.181 -51.394 20.674 1.00 69.72 97 GLY B CA 1
ATOM 1416 C C . GLY B 1 79 ? 6.004 -49.911 20.913 1.00 63.72 97 GLY B C 1
ATOM 1417 O O . GLY B 1 79 ? 5.499 -49.511 21.969 1.00 63.53 97 GLY B O 1
ATOM 1418 N N . ARG B 1 80 ? 6.433 -49.080 19.965 1.00 57.56 98 ARG B N 1
ATOM 1419 C CA . ARG B 1 80 ? 6.320 -47.636 20.102 1.00 53.67 98 ARG B CA 1
ATOM 1420 C C . ARG B 1 80 ? 6.079 -47.020 18.730 1.00 48.84 98 ARG B C 1
ATOM 1421 O O . ARG B 1 80 ? 6.483 -47.575 17.707 1.00 48.50 98 ARG B O 1
ATOM 1429 N N . TYR B 1 81 ? 5.373 -45.890 18.718 1.00 46.10 99 TYR B N 1
ATOM 1430 C CA . TYR B 1 81 ? 5.191 -45.116 17.495 1.00 43.49 99 TYR B CA 1
ATOM 1431 C C . TYR B 1 81 ? 6.445 -44.309 17.205 1.00 41.23 99 TYR B C 1
ATOM 1432 O O . TYR B 1 81 ? 7.013 -43.686 18.107 1.00 40.66 99 TYR B O 1
ATOM 1441 N N . VAL B 1 82 ? 6.880 -44.323 15.947 1.00 40.00 100 VAL B N 1
ATOM 1442 C CA . VAL B 1 82 ? 8.078 -43.607 15.528 1.00 40.08 100 VAL B CA 1
ATOM 1443 C C . VAL B 1 82 ? 7.761 -42.802 14.273 1.00 41.11 100 VAL B C 1
ATOM 1444 O O . VAL B 1 82 ? 7.265 -43.351 13.281 1.00 43.28 100 VAL B O 1
ATOM 1448 N N . LEU B 1 83 ? 8.075 -41.510 14.310 1.00 40.02 101 LEU B N 1
ATOM 1449 C CA . LEU B 1 83 ? 7.923 -40.626 13.162 1.00 38.84 101 LEU B CA 1
ATOM 1450 C C . LEU B 1 83 ? 9.175 -39.777 13.062 1.00 39.75 101 LEU B C 1
ATOM 1451 O O . LEU B 1 83 ? 9.542 -39.093 14.024 1.00 40.92 101 LEU B O 1
ATOM 1456 N N . ARG B 1 84 ? 9.820 -39.824 11.904 1.00 38.22 102 ARG B N 1
ATOM 1457 C CA . ARG B 1 84 ? 11.035 -39.069 11.645 1.00 39.51 102 ARG B CA 1
ATOM 1458 C C . ARG B 1 84 ? 10.696 -37.830 10.831 1.00 37.95 102 ARG B C 1
ATOM 1459 O O . ARG B 1 84 ? 9.992 -37.918 9.819 1.00 41.44 102 ARG B O 1
ATOM 1467 N N . VAL B 1 85 ? 11.167 -36.679 11.299 1.00 36.01 103 VAL B N 1
ATOM 1468 C CA . VAL B 1 85 ? 10.861 -35.388 10.701 1.00 35.53 103 VAL B CA 1
ATOM 1469 C C . VAL B 1 85 ? 12.166 -34.638 10.505 1.00 38.37 103 VAL B C 1
ATOM 1470 O O . VAL B 1 85 ? 13.063 -34.708 11.350 1.00 41.84 103 VAL B O 1
ATOM 1474 N N . GLN B 1 86 ? 12.271 -33.920 9.393 1.00 39.95 104 GLN B N 1
ATOM 1475 C CA . GLN B 1 86 ? 13.398 -33.037 9.133 1.00 44.08 104 GLN B CA 1
ATOM 1476 C C . GLN B 1 86 ? 12.957 -31.595 9.326 1.00 40.23 104 GLN B C 1
ATOM 1477 O O . GLN B 1 86 ? 11.898 -31.195 8.832 1.00 37.90 104 GLN B O 1
ATOM 1483 N N . LEU B 1 87 ? 13.752 -30.832 10.070 1.00 41.74 105 LEU B N 1
ATOM 1484 C CA . LEU B 1 87 ? 13.545 -29.401 10.251 1.00 43.68 105 LEU B CA 1
ATOM 1485 C C . LEU B 1 87 ? 14.603 -28.663 9.456 1.00 45.64 105 LEU B C 1
ATOM 1486 O O . LEU B 1 87 ? 15.801 -28.903 9.644 1.00 46.48 105 LEU B O 1
ATOM 1491 N N . GLU B 1 88 ? 14.166 -27.778 8.574 1.00 45.52 106 GLU B N 1
ATOM 1492 C CA . GLU B 1 88 ? 15.070 -26.959 7.780 1.00 46.27 106 GLU B CA 1
ATOM 1493 C C . GLU B 1 88 ? 14.941 -25.528 8.273 1.00 46.70 106 GLU B C 1
ATOM 1494 O O . GLU B 1 88 ? 13.928 -24.867 8.022 1.00 47.55 106 GLU B O 1
ATOM 1500 N N . GLU B 1 89 ? 15.945 -25.066 9.003 1.00 46.89 107 GLU B N 1
ATOM 1501 C CA . GLU B 1 89 ? 15.981 -23.672 9.413 1.00 48.50 107 GLU B CA 1
ATOM 1502 C C . GLU B 1 89 ? 16.351 -22.817 8.215 1.00 47.82 107 GLU B C 1
ATOM 1503 O O . GLU B 1 89 ? 17.339 -23.092 7.530 1.00 50.21 107 GLU B O 1
ATOM 1509 N N . MET B 1 90 ? 15.544 -21.802 7.933 1.00 47.34 108 MET B N 1
ATOM 1510 C CA . MET B 1 90 ? 15.698 -21.058 6.696 1.00 51.55 108 MET B CA 1
ATOM 1511 C C . MET B 1 90 ? 15.752 -19.563 6.960 1.00 54.54 108 MET B C 1
ATOM 1512 O O . MET B 1 90 ? 15.012 -19.033 7.794 1.00 55.00 108 MET B O 1
ATOM 1517 N N . LEU B 1 91 ? 16.644 -18.903 6.227 1.00 48.05 109 LEU B N 1
ATOM 1518 C CA . LEU B 1 91 ? 16.774 -17.458 6.184 1.00 50.76 109 LEU B CA 1
ATOM 1519 C C . LEU B 1 91 ? 15.708 -16.849 5.282 1.00 50.84 109 LEU B C 1
ATOM 1520 O O . LEU B 1 91 ? 15.123 -17.521 4.428 1.00 48.93 109 LEU B O 1
ATOM 1525 N N . LEU B 1 92 ? 15.465 -15.548 5.470 1.00 63.12 110 LEU B N 1
ATOM 1526 C CA . LEU B 1 92 ? 14.471 -14.868 4.646 1.00 65.86 110 LEU B CA 1
ATOM 1527 C C . LEU B 1 92 ? 14.841 -14.878 3.172 1.00 64.55 110 LEU B C 1
ATOM 1528 O O . LEU B 1 92 ? 13.970 -14.653 2.327 1.00 67.08 110 LEU B O 1
ATOM 1533 N N . SER B 1 93 ? 16.096 -15.171 2.843 1.00 64.39 111 SER B N 1
ATOM 1534 C CA . SER B 1 93 ? 16.518 -15.252 1.453 1.00 62.49 111 SER B CA 1
ATOM 1535 C C . SER B 1 93 ? 16.071 -16.532 0.766 1.00 58.50 111 SER B C 1
ATOM 1536 O O . SER B 1 93 ? 16.157 -16.614 -0.462 1.00 60.06 111 SER B O 1
ATOM 1539 N N . GLY B 1 94 ? 15.596 -17.523 1.514 1.00 53.67 112 GLY B N 1
ATOM 1540 C CA . GLY B 1 94 ? 15.260 -18.808 0.945 1.00 49.64 112 GLY B CA 1
ATOM 1541 C C . GLY B 1 94 ? 16.354 -19.839 1.086 1.00 46.97 112 GLY B C 1
ATOM 1542 O O . GLY B 1 94 ? 16.179 -20.972 0.623 1.00 43.87 112 GLY B O 1
ATOM 1543 N N . VAL B 1 95 ? 17.477 -19.473 1.694 1.00 47.02 113 VAL B N 1
ATOM 1544 C CA . VAL B 1 95 ? 18.598 -20.378 1.906 1.00 46.62 113 VAL B CA 1
ATOM 1545 C C . VAL B 1 95 ? 18.352 -21.192 3.167 1.00 48.66 113 VAL B C 1
ATOM 1546 O O . VAL B 1 95 ? 17.794 -20.692 4.149 1.00 50.08 113 VAL B O 1
ATOM 1550 N N . VAL B 1 96 ? 18.768 -22.455 3.141 1.00 47.17 114 VAL B N 1
ATOM 1551 C CA . VAL B 1 96 ? 18.733 -23.307 4.323 1.00 47.54 114 VAL B CA 1
ATOM 1552 C C . VAL B 1 96 ? 19.946 -22.974 5.183 1.00 52.80 114 VAL B C 1
ATOM 1553 O O . VAL B 1 96 ? 21.089 -23.182 4.764 1.00 56.08 114 VAL B O 1
ATOM 1557 N N . ALA B 1 97 ? 19.701 -22.477 6.397 1.00 51.27 115 ALA B N 1
ATOM 1558 C CA . ALA B 1 97 ? 20.797 -22.182 7.316 1.00 52.97 115 ALA B CA 1
ATOM 1559 C C . ALA B 1 97 ? 21.252 -23.425 8.072 1.00 52.66 115 ALA B C 1
ATOM 1560 O O . ALA B 1 97 ? 22.446 -23.586 8.345 1.00 53.69 115 ALA B O 1
ATOM 1562 N N . ALA B 1 98 ? 20.320 -24.306 8.426 1.00 51.56 116 ALA B N 1
ATOM 1563 C CA . ALA B 1 98 ? 20.667 -25.513 9.160 1.00 53.13 116 ALA B CA 1
ATOM 1564 C C . ALA B 1 98 ? 19.589 -26.557 8.931 1.00 50.15 116 ALA B C 1
ATOM 1565 O O . ALA B 1 98 ? 18.437 -26.234 8.627 1.00 52.60 116 ALA B O 1
ATOM 1567 N N . SER B 1 99 ? 19.978 -27.817 9.088 1.00 48.62 117 SER B N 1
ATOM 1568 C CA . SER B 1 99 ? 19.069 -28.935 8.903 1.00 47.63 117 SER B CA 1
ATOM 1569 C C . SER B 1 99 ? 19.177 -29.871 10.098 1.00 49.05 117 SER B C 1
ATOM 1570 O O . SER B 1 99 ? 20.283 -30.255 10.497 1.00 49.50 117 SER B O 1
ATOM 1573 N N . TYR B 1 100 ? 18.029 -30.216 10.678 1.00 44.77 118 TYR B N 1
ATOM 1574 C CA . TYR B 1 100 ? 17.974 -31.094 11.833 1.00 46.50 118 TYR B CA 1
ATOM 1575 C C . TYR B 1 100 ? 17.026 -32.249 11.545 1.00 44.81 118 TYR B C 1
ATOM 1576 O O . TYR B 1 100 ? 16.022 -32.095 10.845 1.00 40.85 118 TYR B O 1
ATOM 1585 N N . GLU B 1 101 ? 17.361 -33.411 12.092 1.00 46.58 119 GLU B N 1
ATOM 1586 C CA . GLU B 1 101 ? 16.533 -34.601 11.986 1.00 47.87 119 GLU B CA 1
ATOM 1587 C C . GLU B 1 101 ? 16.117 -35.022 13.385 1.00 48.06 119 GLU B C 1
ATOM 1588 O O . GLU B 1 101 ? 16.943 -35.051 14.302 1.00 49.70 119 GLU B O 1
ATOM 1594 N N . VAL B 1 102 ? 14.838 -35.357 13.543 1.00 48.92 120 VAL B N 1
ATOM 1595 C CA . VAL B 1 102 ? 14.280 -35.722 14.838 1.00 50.09 120 VAL B CA 1
ATOM 1596 C C . VAL B 1 102 ? 13.481 -37.001 14.676 1.00 48.00 120 VAL B C 1
ATOM 1597 O O . VAL B 1 102 ? 12.641 -37.105 13.774 1.00 45.91 120 VAL B O 1
ATOM 1601 N N . GLN B 1 103 ? 13.703 -37.947 15.581 1.00 47.91 121 GLN B N 1
ATOM 1602 C CA . GLN B 1 103 ? 12.933 -39.180 15.645 1.00 50.23 121 GLN B CA 1
ATOM 1603 C C . GLN B 1 103 ? 12.005 -39.063 16.846 1.00 45.21 121 GLN B C 1
ATOM 1604 O O . GLN B 1 103 ? 12.446 -39.183 17.992 1.00 48.98 121 GLN B O 1
ATOM 1610 N N . MET B 1 104 ? 10.725 -38.828 16.583 1.00 40.26 122 MET B N 1
ATOM 1611 C CA . MET B 1 104 ? 9.737 -38.730 17.644 1.00 39.72 122 MET B CA 1
ATOM 1612 C C . MET B 1 104 ? 9.305 -40.139 18.024 1.00 41.33 122 MET B C 1
ATOM 1613 O O . MET B 1 104 ? 8.715 -40.860 17.210 1.00 42.29 122 MET B O 1
ATOM 1618 N N . THR B 1 105 ? 9.607 -40.529 19.258 1.00 38.45 123 THR B N 1
ATOM 1619 C CA . THR B 1 105 ? 9.318 -41.859 19.771 1.00 40.98 123 THR B CA 1
ATOM 1620 C C . THR B 1 105 ? 8.318 -41.720 20.908 1.00 39.08 123 THR B C 1
ATOM 1621 O O . THR B 1 105 ? 8.569 -40.997 21.877 1.00 40.61 123 THR B O 1
ATOM 1625 N N . CYS B 1 106 ? 7.176 -42.384 20.771 1.00 38.62 124 CYS B N 1
ATOM 1626 C CA . CYS B 1 106 ? 6.104 -42.253 21.740 1.00 40.08 124 CYS B CA 1
ATOM 1627 C C . CYS B 1 106 ? 5.583 -43.635 22.103 1.00 41.58 124 CYS B C 1
ATOM 1628 O O . CYS B 1 106 ? 5.595 -44.545 21.265 1.00 41.29 124 CYS B O 1
ATOM 1631 N N . PRO B 1 107 ? 5.173 -43.838 23.351 1.00 45.66 125 PRO B N 1
ATOM 1632 C CA . PRO B 1 107 ? 4.779 -45.181 23.775 1.00 49.92 125 PRO B CA 1
ATOM 1633 C C . PRO B 1 107 ? 3.525 -45.650 23.060 1.00 50.61 125 PRO B C 1
ATOM 1634 O O . PRO B 1 107 ? 2.657 -44.860 22.685 1.00 48.43 125 PRO B O 1
ATOM 1638 N N . ARG B 1 108 ? 3.443 -46.961 22.882 1.00 51.95 126 ARG B N 1
ATOM 1639 C CA . ARG B 1 108 ? 2.296 -47.616 22.282 1.00 51.05 126 ARG B CA 1
ATOM 1640 C C . ARG B 1 108 ? 1.811 -48.722 23.213 1.00 51.44 126 ARG B C 1
ATOM 1641 O O . ARG B 1 108 ? 2.621 -49.357 23.892 1.00 53.35 126 ARG B O 1
ATOM 1649 N N . PRO B 1 109 ? 0.510 -48.989 23.245 1.00 50.45 127 PRO B N 1
ATOM 1650 C CA . PRO B 1 109 ? 0.009 -49.988 24.197 1.00 52.54 127 PRO B CA 1
ATOM 1651 C C . PRO B 1 109 ? 0.107 -51.411 23.673 1.00 55.60 127 PRO B C 1
ATOM 1652 O O . PRO B 1 109 ? -0.297 -51.704 22.543 1.00 60.60 127 PRO B O 1
ATOM 1656 N N . ALA B 1 110 ? 0.668 -52.302 24.482 1.00 76.75 128 ALA B N 1
ATOM 1657 C CA . ALA B 1 110 ? 0.612 -53.722 24.176 1.00 71.90 128 ALA B CA 1
ATOM 1658 C C . ALA B 1 110 ? -0.791 -54.243 24.464 1.00 77.85 128 ALA B C 1
ATOM 1659 O O . ALA B 1 110 ? -1.357 -53.974 25.526 1.00 77.40 128 ALA B O 1
ATOM 1661 N N . GLY B 1 111 ? -1.362 -54.975 23.513 1.00 77.52 129 GLY B N 1
ATOM 1662 C CA . GLY B 1 111 ? -2.714 -55.472 23.680 1.00 78.33 129 GLY B CA 1
ATOM 1663 C C . GLY B 1 111 ? -2.867 -56.387 24.880 1.00 76.50 129 GLY B C 1
ATOM 1664 O O . GLY B 1 111 ? -1.921 -56.586 25.650 1.00 74.44 129 GLY B O 1
ATOM 1665 N N . TYR B 1 112 ? -4.067 -56.944 25.051 1.00 78.74 130 TYR B N 1
ATOM 1666 C CA . TYR B 1 112 ? -4.340 -57.888 26.130 1.00 79.51 130 TYR B CA 1
ATOM 1667 C C . TYR B 1 112 ? -3.548 -59.185 25.994 1.00 81.23 130 TYR B C 1
ATOM 1668 O O . TYR B 1 112 ? -3.470 -59.948 26.964 1.00 77.10 130 TYR B O 1
ATOM 1677 N N . GLU B 1 113 ? -2.946 -59.443 24.829 1.00 80.34 131 GLU B N 1
ATOM 1678 C CA . GLU B 1 113 ? -2.147 -60.651 24.649 1.00 84.65 131 GLU B CA 1
ATOM 1679 C C . GLU B 1 113 ? -0.942 -60.689 25.578 1.00 81.58 131 GLU B C 1
ATOM 1680 O O . GLU B 1 113 ? -0.409 -61.773 25.832 1.00 79.81 131 GLU B O 1
ATOM 1686 N N . ILE B 1 114 ? -0.500 -59.536 26.088 1.00 80.89 132 ILE B N 1
ATOM 1687 C CA . ILE B 1 114 ? 0.647 -59.501 26.988 1.00 80.05 132 ILE B CA 1
ATOM 1688 C C . ILE B 1 114 ? 0.398 -60.340 28.233 1.00 82.06 132 ILE B C 1
ATOM 1689 O O . ILE B 1 114 ? 1.351 -60.818 28.856 1.00 81.16 132 ILE B O 1
ATOM 1694 N N . LEU B 1 115 ? -0.864 -60.539 28.610 1.00 83.82 133 LEU B N 1
ATOM 1695 C CA . LEU B 1 115 ? -1.213 -61.345 29.772 1.00 85.73 133 LEU B CA 1
ATOM 1696 C C . LEU B 1 115 ? -1.441 -62.813 29.428 1.00 89.57 133 LEU B C 1
ATOM 1697 O O . LEU B 1 115 ? -2.023 -63.537 30.242 1.00 91.11 133 LEU B O 1
ATOM 1702 N N . ARG B 1 116 ? -1.001 -63.257 28.250 1.00 93.70 134 ARG B N 1
ATOM 1703 C CA . ARG B 1 116 ? -1.175 -64.638 27.783 1.00 97.33 134 ARG B CA 1
ATOM 1704 C C . ARG B 1 116 ? -1.301 -65.649 28.919 1.00 98.74 134 ARG B C 1
ATOM 1705 O O . ARG B 1 116 ? -2.243 -66.441 28.954 1.00 100.60 134 ARG B O 1
#

Solvent-accessible surface area: 12431 Å² total; per-residue (Å²): 178,100,55,126,13,126,68,81,22,68,49,43,135,181,18,3,79,0,22,0,67,24,81,166,55,48,36,8,77,6,19,1,20,20,74,58,46,12,90,14,104,13,62,100,11,80,87,5,59,14,97,71,87,99,15,182,106,50,1,26,28,0,18,1,7,18,130,4,1,29,19,60,100,85,141,67,78,68,14,2,75,0,29,0,14,3,18,73,147,96,42,81,59,20,16,62,27,104,21,99,0,21,0,78,129,134,181,12,114,78,84,73,50,55,18,121,74,7,1,14,0,25,0,82,30,77,236,45,95,50,7,75,6,12,1,13,16,114,166,47,64,122,68,122,20,57,84,68,20,100,26,44,12,18,59,34,101,15,155,113,52,5,27,23,0,4,4,16,18,158,13,43,59,24,72,82,109,134,43,109,25,9,3,65,0,29,0,19,7,26,65,158,89,46,86,70,44,30,65,46,105,14,92,0,31,1,99,105,105,70,34,187,125,126,134,266

Secondary structure (DSSP, 8-state):
-----EEEEEE-SSEEEEEEE--TT-EEEEEEE-TT--EEE---BGGGTEEEEE-TTS-EEEEEETTSTT-EEETTEEEEEEEEEEE-TTS-EEEEEEEEEEES--/--EEEEEE-SSEEEEEEE--TT-EEEEEEE-TT--EEEP-SSSTT-EEEEE-TTS-EEEEEETTSTT-EE-SSEEEEEEEEEEE-TTS-EEEEEEEEEEEE----GGGG-

Sequence (216 aa):
QPALLQYHYDCGDFGMQLLAYPTRGRTVHFKVLDEFGTRFEVANCSICMHWLNTGEDGGLIFSAGYEGCHVLVKDGRYVLRVQLEEMLLSGVVAASYEVQMTCPRPLLQYHYDCGDFGMQLLAYPTRGRTVHFKVLDEFGTRFEVANCSICMMHWLNTGEDGGLIFSAGYEGCHVLVKDGRYVLRVQLEEMLLSGVVAASYEVQMTCPRPAGYEILR

InterPro domains:
  IPR000519 P-type trefoil domain [PF00088] (610-642)
  IPR000519 P-type trefoil domain [PS51448] (603-643)
  IPR000519 P-type trefoil domain [SM00018] (603-646)
  IPR000519 P-type trefoil domain [cd00111] (603-643)
  IPR001507 Zona pellucida domain [PS51034] (648-924)
  IPR001507 Zona pellucida domain [SM00241] (648-920)
  IPR017977 Zona pellucida domain, conserved site [PS00682] (806-846)
  IPR042235 Zona pellucida, ZP-C domain [G3DSA:2.60.40.4100] (772-951)
  IPR044913 P-type trefoil domain superfamily [SSF57492] (605-655)
  IPR051148 Zona Pellucida Domain Glycoprotein [PTHR23343] (23-946)
  IPR054554 Zona pellucida sperm-binding protein 1/4, Ig-like domain [PF22821] (32-125)
  IPR055355 ZP-C domain [PF00100] (770-914)
  IPR055356 ZP-N domain [PF23344] (649-747)